Protein AF-T0YZM1-F1 (afdb_monomer_lite)

Sequence (250 aa):
RRDRQPRRRNPGNFTGSGYIGSGVEVQSVTRAYSAQLTQQVRTSQSSYSSYNTLATQAQQIDNMLSDSTTGLSASLQNFVNALQSVSTSPTSTSARQALISQGQSLAQQLNSYDTQIGQYGSQLESQITSDVSQINTLATNIANLNQQIAAASANGQTPNQLLDQRGTLIDQLSQYISVQTVPQANGSTDVYIGSGQALVSGGVAQQLTTIPGSYNPTQLDVGIKSANGVTNLTGEMSGGELGGLLSARS

pLDDT: mean 87.11, std 14.47, range [42.09, 98.56]

Secondary structure (DSSP, 8-state):
--------PPPPP--SS----SHHHHHHHHHHHHHHHHHHHHHHHHHHHHHHHHHHHHHHHHHHH--TTTSHHHHHHHHHHHHHHHHH-TT-HHHHHHHHHHHHHHHHHHHHHHHHHHHHHHHHHHHHHHHHHHHHHHHHHHHHHHHHHHHHHHTT---HHHHHHHHHHHHHHHHHS-EEEEE-TTS-EEEEETTTEEEEETTEEPPEEEEE-SS-TTSEEEEEEETTEEEE-GGG--SHHHHHHHHHT-

Radius of gyration: 29.6 Å; chains: 1; bounding box: 87×47×86 Å

Structure (mmCIF, N/CA/C/O backbone):
data_AF-T0YZM1-F1
#
_entry.id   AF-T0YZM1-F1
#
loop_
_atom_site.group_PDB
_atom_site.id
_atom_site.type_symbol
_atom_site.label_atom_id
_atom_site.label_alt_id
_atom_site.label_comp_id
_atom_site.label_asym_id
_atom_site.label_entity_id
_atom_site.label_seq_id
_atom_site.pdbx_PDB_ins_code
_atom_site.Cartn_x
_atom_site.Cartn_y
_atom_site.Cartn_z
_atom_site.occupancy
_atom_site.B_iso_or_equiv
_atom_site.auth_seq_id
_atom_site.auth_comp_id
_atom_site.auth_asym_id
_atom_site.auth_atom_id
_atom_site.pdbx_PDB_model_num
ATOM 1 N N . ARG A 1 1 ? -54.166 13.634 -4.588 1.00 45.69 1 ARG A N 1
ATOM 2 C CA . ARG A 1 1 ? -53.149 12.753 -3.960 1.00 45.69 1 ARG A CA 1
ATOM 3 C C . ARG A 1 1 ? -51.946 13.589 -3.518 1.00 45.69 1 ARG A C 1
ATOM 5 O O . ARG A 1 1 ? -50.997 13.734 -4.275 1.00 45.69 1 ARG A O 1
ATOM 12 N N . ARG A 1 2 ? -52.029 14.199 -2.331 1.00 48.97 2 ARG A N 1
ATOM 13 C CA . ARG A 1 2 ? -50.932 14.852 -1.593 1.00 48.97 2 ARG A CA 1
ATOM 14 C C . ARG A 1 2 ? -51.343 14.854 -0.117 1.00 48.97 2 ARG A C 1
ATOM 16 O O . ARG A 1 2 ? -51.816 15.870 0.372 1.00 48.97 2 ARG A O 1
ATOM 23 N N . ASP A 1 3 ? -51.194 13.720 0.560 1.00 44.62 3 ASP A N 1
ATOM 24 C CA . ASP A 1 3 ? -51.401 13.658 2.010 1.00 44.62 3 ASP A CA 1
ATOM 25 C C . ASP A 1 3 ? -50.052 13.779 2.709 1.00 44.62 3 ASP A C 1
ATOM 27 O O . ASP A 1 3 ? -49.248 12.850 2.765 1.00 44.62 3 ASP A O 1
ATOM 31 N N . ARG A 1 4 ? -49.792 14.990 3.209 1.00 52.22 4 ARG A N 1
ATOM 32 C CA . ARG A 1 4 ? -48.754 15.250 4.203 1.00 52.22 4 ARG A CA 1
ATOM 33 C C . ARG A 1 4 ? -49.214 14.606 5.508 1.00 52.22 4 ARG A C 1
ATOM 35 O O . ARG A 1 4 ? -50.159 15.092 6.122 1.00 52.22 4 ARG A O 1
ATOM 42 N N . GLN A 1 5 ? -48.542 13.546 5.947 1.00 48.31 5 GLN A N 1
ATOM 43 C CA . GLN A 1 5 ? -48.718 13.073 7.316 1.00 48.31 5 GLN A CA 1
ATOM 44 C C . GLN A 1 5 ? -48.234 14.153 8.302 1.00 48.31 5 GLN A C 1
ATOM 46 O O . GLN A 1 5 ? -47.142 14.704 8.118 1.00 48.31 5 GLN A O 1
ATOM 51 N N . PRO A 1 6 ? -49.010 14.480 9.348 1.00 44.19 6 PRO A N 1
ATOM 52 C CA . PRO A 1 6 ? -48.575 15.417 10.369 1.00 44.19 6 PRO A CA 1
ATOM 53 C C . PRO A 1 6 ? -47.478 14.779 11.228 1.00 44.19 6 PRO A C 1
ATOM 55 O O . PRO A 1 6 ? -47.663 13.715 11.820 1.00 44.19 6 PRO A O 1
ATOM 58 N N . ARG A 1 7 ? -46.325 15.455 11.324 1.00 48.56 7 ARG A N 1
ATOM 59 C CA . ARG A 1 7 ? -45.283 15.134 12.308 1.00 48.56 7 ARG A CA 1
ATOM 60 C C . ARG A 1 7 ? -45.885 15.266 13.706 1.00 48.56 7 ARG A C 1
ATOM 62 O O . ARG A 1 7 ? -46.169 16.376 14.152 1.00 48.56 7 ARG A O 1
ATOM 69 N N . ARG A 1 8 ? -46.069 14.139 14.395 1.00 43.59 8 ARG A N 1
ATOM 70 C CA . ARG A 1 8 ? -46.411 14.118 15.819 1.00 43.59 8 ARG A CA 1
ATOM 71 C C . ARG A 1 8 ? -45.256 14.739 16.605 1.00 43.59 8 ARG A C 1
ATOM 73 O O . ARG A 1 8 ? -44.207 14.125 16.759 1.00 43.59 8 ARG A O 1
ATOM 80 N N . ARG A 1 9 ? -45.447 15.974 17.073 1.00 49.06 9 ARG A N 1
ATOM 81 C CA . ARG A 1 9 ? -44.643 16.553 18.150 1.00 49.06 9 ARG A CA 1
ATOM 82 C C . ARG A 1 9 ? -45.150 15.956 19.455 1.00 49.06 9 ARG A C 1
ATOM 84 O O . ARG A 1 9 ? -46.338 16.062 19.745 1.00 49.06 9 ARG A O 1
ATOM 91 N N . ASN A 1 10 ? -44.263 15.313 20.203 1.00 56.78 10 ASN A N 1
ATOM 92 C CA . ASN A 1 10 ? -44.555 14.888 21.563 1.00 56.78 10 ASN A CA 1
ATOM 93 C C . ASN A 1 10 ? -44.564 16.155 22.444 1.00 56.78 10 ASN A C 1
ATOM 95 O O . ASN A 1 10 ? -43.557 16.867 22.443 1.00 56.78 10 ASN A O 1
ATOM 99 N N . PRO A 1 11 ? -45.668 16.516 23.119 1.00 45.34 11 PRO A N 1
ATOM 100 C CA . PRO A 1 11 ? -45.669 17.682 23.988 1.00 45.34 11 PRO A CA 1
ATOM 101 C C . PRO A 1 11 ? -44.847 17.374 25.243 1.00 45.34 11 PRO A C 1
ATOM 103 O O . PRO A 1 11 ? -45.087 16.380 25.925 1.00 45.34 11 PRO A O 1
ATOM 106 N N . GLY A 1 12 ? -43.855 18.220 25.528 1.00 48.88 12 GLY A N 1
ATOM 107 C CA . GLY A 1 12 ? -43.139 18.189 26.799 1.00 48.88 12 GLY A CA 1
ATOM 108 C C . GLY A 1 12 ? -44.121 18.430 27.942 1.00 48.88 12 GLY A C 1
ATOM 109 O O . GLY A 1 12 ? -44.916 19.369 27.892 1.00 48.88 12 GLY A O 1
ATOM 110 N N . ASN A 1 13 ? -44.091 17.560 28.950 1.00 56.25 13 ASN A N 1
ATOM 111 C CA . ASN A 1 13 ? -44.936 17.703 30.127 1.00 56.25 13 ASN A CA 1
ATOM 112 C C . ASN A 1 13 ? -44.478 18.913 30.948 1.00 56.25 13 ASN A C 1
ATOM 114 O O . ASN A 1 13 ? -43.329 18.994 31.376 1.00 56.25 13 ASN A O 1
ATOM 118 N N . PHE A 1 14 ? -45.405 19.841 31.163 1.00 42.09 14 PHE A N 1
ATOM 119 C CA . PHE A 1 14 ? -45.210 21.040 31.962 1.00 42.09 14 PHE A CA 1
ATOM 120 C C . PHE A 1 14 ? -45.385 20.696 33.446 1.00 42.09 14 PHE A C 1
ATOM 122 O O . PHE A 1 14 ? -46.497 20.428 33.897 1.00 42.09 14 PHE A O 1
ATOM 129 N N . THR A 1 15 ? -44.299 20.709 34.216 1.00 50.56 15 THR A N 1
ATOM 130 C CA . THR A 1 15 ? -44.356 20.813 35.679 1.00 50.56 15 THR A CA 1
ATOM 131 C C . THR A 1 15 ? -43.851 22.200 36.065 1.00 50.56 15 THR A C 1
ATOM 133 O O . THR A 1 15 ? -42.953 22.746 35.428 1.00 50.56 15 THR A O 1
ATOM 136 N N . GLY A 1 16 ? -44.484 22.818 37.064 1.00 54.56 16 GLY A N 1
ATOM 137 C CA . GLY A 1 16 ? -44.336 24.234 37.433 1.00 54.56 16 GLY A CA 1
ATOM 138 C C . GLY A 1 16 ? -42.970 24.674 37.981 1.00 54.56 16 GLY A C 1
ATOM 139 O O . GLY A 1 16 ? -42.925 25.597 38.784 1.00 54.56 16 GLY A O 1
ATOM 140 N N . SER A 1 17 ? -41.868 24.043 37.574 1.00 52.62 17 SER A N 1
ATOM 141 C CA . SER A 1 17 ? -40.502 24.489 37.848 1.00 52.62 17 SER A CA 1
ATOM 142 C C . SER A 1 17 ? -39.552 24.025 36.730 1.00 52.62 17 SER A C 1
ATOM 144 O O . SER A 1 17 ? -38.749 23.116 36.905 1.00 52.62 17 SER A O 1
ATOM 146 N N . GLY A 1 18 ? -39.674 24.646 35.551 1.00 49.31 18 GLY A N 1
ATOM 147 C CA . GLY A 1 18 ? -38.657 24.609 34.491 1.00 49.31 18 GLY A CA 1
ATOM 148 C C . GLY A 1 18 ? -38.687 23.414 33.525 1.00 49.31 18 GLY A C 1
ATOM 149 O O . GLY A 1 18 ? -38.882 22.262 33.897 1.00 49.31 18 GLY A O 1
ATOM 150 N N . TYR A 1 19 ? -38.440 23.708 32.244 1.00 50.47 19 TYR A N 1
ATOM 151 C CA . TYR A 1 19 ? -38.183 22.715 31.198 1.00 50.47 19 TYR A CA 1
ATOM 152 C C . TYR A 1 19 ? -36.819 22.044 31.435 1.00 50.47 19 TYR A C 1
ATOM 154 O O . TYR A 1 19 ? -35.788 22.708 31.348 1.00 50.47 19 TYR A O 1
ATOM 162 N N . ILE A 1 20 ? -36.790 20.726 31.647 1.00 57.53 20 ILE A N 1
ATOM 163 C CA . ILE A 1 20 ? -35.572 19.913 31.513 1.00 57.53 20 ILE A CA 1
ATOM 164 C C . ILE A 1 20 ? -35.839 18.872 30.427 1.00 57.53 20 ILE A C 1
ATOM 166 O O . ILE A 1 20 ? -36.579 17.915 30.631 1.00 57.53 20 ILE A O 1
ATOM 170 N N . GLY A 1 21 ? -35.262 19.088 29.245 1.00 58.47 21 GLY A N 1
ATOM 171 C CA . GLY A 1 21 ? -35.469 18.217 28.088 1.00 58.47 21 GLY A CA 1
ATOM 172 C C . GLY A 1 21 ? -34.791 18.736 26.825 1.00 58.47 21 GLY A C 1
ATOM 173 O O . GLY A 1 21 ? -35.463 19.044 25.851 1.00 58.47 21 GLY A O 1
ATOM 174 N N . SER A 1 22 ? -33.465 18.876 26.865 1.00 57.72 22 SER A N 1
ATOM 175 C CA . SER A 1 22 ? -32.624 19.205 25.696 1.00 57.72 22 SER A CA 1
ATOM 176 C C . SER A 1 22 ? -31.190 18.657 25.798 1.00 57.72 22 SER A C 1
ATOM 178 O O . SER A 1 22 ? -30.520 18.509 24.783 1.00 57.72 22 SER A O 1
ATOM 180 N N . GLY A 1 23 ? -30.716 18.271 26.991 1.00 51.97 23 GLY A N 1
ATOM 181 C CA . GLY A 1 23 ? -29.339 17.789 27.186 1.00 51.97 23 GLY A CA 1
ATOM 182 C C . GLY A 1 23 ? -29.008 16.454 26.500 1.00 51.97 23 GLY A C 1
ATOM 183 O O . GLY A 1 23 ? -27.929 16.313 25.931 1.00 51.97 23 GLY A O 1
ATOM 184 N N . VAL A 1 24 ? -29.933 15.487 26.504 1.00 57.00 24 VAL A N 1
ATOM 185 C CA . VAL A 1 24 ? -29.709 14.149 25.911 1.00 57.00 24 VAL A CA 1
ATOM 186 C C . VAL A 1 24 ? -29.759 14.199 24.379 1.00 57.00 24 VAL A C 1
ATOM 188 O O . VAL A 1 24 ? -28.949 13.564 23.705 1.00 57.00 24 VAL A O 1
ATOM 191 N N . GLU A 1 25 ? -30.662 15.009 23.821 1.00 58.94 25 GLU A N 1
ATOM 192 C CA . GLU A 1 25 ? -30.784 15.208 22.374 1.00 58.94 25 GLU A CA 1
ATOM 193 C C . GLU A 1 25 ? -29.547 15.934 21.822 1.00 58.94 25 GLU A C 1
ATOM 195 O O . GLU A 1 25 ? -28.918 15.437 20.888 1.00 58.94 25 GLU A O 1
ATOM 200 N N . VAL A 1 26 ? -29.095 17.013 22.475 1.00 61.31 26 VAL A N 1
ATOM 201 C CA . VAL A 1 26 ? -27.871 17.737 22.088 1.00 61.31 26 VAL A CA 1
ATOM 202 C C . VAL A 1 26 ? -26.628 16.841 22.176 1.00 61.31 26 VAL A C 1
ATOM 204 O O . VAL A 1 26 ? -25.828 16.828 21.245 1.00 61.31 26 VAL A O 1
ATOM 207 N N . GLN A 1 27 ? -26.473 16.023 23.226 1.00 61.47 27 GLN A N 1
ATOM 208 C CA . GLN A 1 27 ? -25.323 15.115 23.347 1.00 61.47 27 GLN A CA 1
ATOM 209 C C . GLN A 1 27 ? -25.306 14.027 22.258 1.00 61.47 27 GLN A C 1
ATOM 211 O O . GLN A 1 27 ? -24.234 13.671 21.760 1.00 61.47 27 GLN A O 1
ATOM 216 N N . SER A 1 28 ? -26.476 13.509 21.867 1.00 61.78 28 SER A N 1
ATOM 217 C CA . SER A 1 28 ? -26.593 12.522 20.785 1.00 61.78 28 SER A CA 1
ATOM 218 C C . SER A 1 28 ? -26.242 13.110 19.413 1.00 61.78 28 SER A C 1
ATOM 220 O O . SER A 1 28 ? -25.499 12.486 18.654 1.00 61.78 28 SER A O 1
ATOM 222 N N . VAL A 1 29 ? -26.683 14.343 19.134 1.00 58.28 29 VAL A N 1
ATOM 223 C CA . VAL A 1 29 ? -26.394 15.062 17.885 1.00 58.28 29 VAL A CA 1
ATOM 224 C C . VAL A 1 29 ? -24.904 15.385 17.774 1.00 58.28 29 VAL A C 1
ATOM 226 O O . VAL A 1 29 ? -24.307 15.132 16.729 1.00 58.28 29 VAL A O 1
ATOM 229 N N . THR A 1 30 ? -24.272 15.858 18.853 1.00 63.78 30 THR A N 1
ATOM 230 C CA . THR A 1 30 ? -22.829 16.150 18.859 1.00 63.78 30 THR A CA 1
ATOM 231 C C . THR A 1 30 ? -21.992 14.890 18.634 1.00 63.78 30 THR A C 1
ATOM 233 O O . THR A 1 30 ? -21.051 14.920 17.850 1.00 63.78 30 THR A O 1
ATOM 236 N N . ARG A 1 31 ? -22.343 13.755 19.262 1.00 65.62 31 ARG A N 1
ATOM 237 C CA . ARG A 1 31 ? -21.627 12.480 19.060 1.00 65.62 31 ARG A CA 1
ATOM 238 C C . ARG A 1 31 ? -21.783 11.928 17.650 1.00 65.62 31 ARG A C 1
ATOM 240 O O . ARG A 1 31 ? -20.803 11.435 17.099 1.00 65.62 31 ARG A O 1
ATOM 247 N N . ALA A 1 32 ? -22.989 12.005 17.084 1.00 65.81 32 ALA A N 1
ATOM 248 C CA . ALA A 1 32 ? -23.211 11.629 15.696 1.00 65.81 32 ALA A CA 1
ATOM 249 C C . ALA A 1 32 ? -22.292 12.464 14.796 1.00 65.81 32 ALA A C 1
ATOM 251 O O . ALA A 1 32 ? -21.442 11.888 14.121 1.00 65.81 32 ALA A O 1
ATOM 252 N N . TYR A 1 33 ? -22.376 13.795 14.897 1.00 67.44 33 TYR A N 1
ATOM 253 C CA . TYR A 1 33 ? -21.585 14.731 14.097 1.00 67.44 33 TYR A CA 1
ATOM 254 C C . TYR A 1 33 ? -20.075 14.464 14.184 1.00 67.44 33 TYR A C 1
ATOM 256 O O . TYR A 1 33 ? -19.398 14.387 13.158 1.00 67.44 33 TYR A O 1
ATOM 264 N N . SER A 1 34 ? -19.552 14.232 15.393 1.00 79.94 34 SER A N 1
ATOM 265 C CA . SER A 1 34 ? -18.148 13.860 15.590 1.00 79.94 34 SER A CA 1
ATOM 266 C C . SER A 1 34 ? -17.777 12.556 14.880 1.00 79.94 34 SER A C 1
ATOM 268 O O . SER A 1 34 ? -16.724 12.490 14.255 1.00 79.94 34 SER A O 1
ATOM 270 N N . ALA A 1 35 ? -18.636 11.533 14.914 1.00 82.00 35 ALA A N 1
ATOM 271 C CA . ALA A 1 35 ? -18.379 10.273 14.219 1.00 82.00 35 ALA A CA 1
ATOM 272 C C . ALA A 1 35 ? -18.355 10.445 12.691 1.00 82.00 35 ALA A C 1
ATOM 274 O O . ALA A 1 35 ? -17.522 9.834 12.020 1.00 82.00 35 ALA A O 1
ATOM 275 N N . GLN A 1 36 ? -19.216 11.306 12.133 1.00 86.12 36 GLN A N 1
ATOM 276 C CA . GLN A 1 36 ? -19.163 11.626 10.703 1.00 86.12 36 GLN A CA 1
ATOM 277 C C . GLN A 1 36 ? -17.888 12.385 10.327 1.00 86.12 36 GLN A C 1
ATOM 279 O O . GLN A 1 36 ? -17.271 12.050 9.319 1.00 86.12 36 GLN A O 1
ATOM 284 N N . LEU A 1 37 ? -17.455 13.351 11.140 1.00 90.94 37 LEU A N 1
ATOM 285 C CA . LEU A 1 37 ? -16.178 14.049 10.948 1.00 90.94 37 LEU A CA 1
ATOM 286 C C . LEU A 1 37 ? -14.992 13.082 10.978 1.00 90.94 37 LEU A C 1
ATOM 288 O O . LEU A 1 37 ? -14.155 13.113 10.080 1.00 90.94 37 LEU A O 1
ATOM 292 N N . THR A 1 38 ? -14.935 12.179 11.959 1.00 91.44 38 THR A N 1
ATOM 293 C CA . THR A 1 38 ? -13.884 11.154 12.028 1.00 91.44 38 THR A CA 1
ATOM 294 C C . THR A 1 38 ? -13.894 10.257 10.788 1.00 91.44 38 THR A C 1
ATOM 296 O 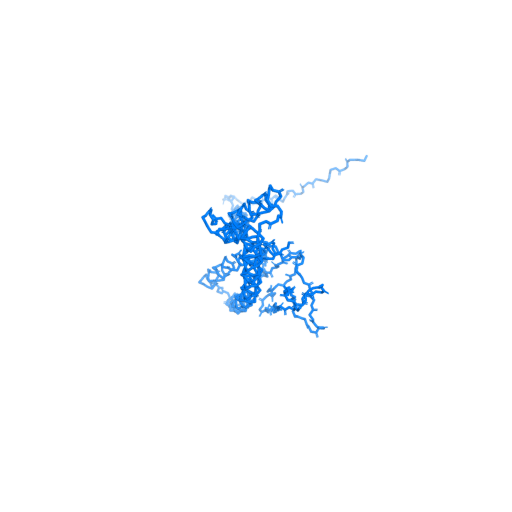O . THR A 1 38 ? -12.841 9.986 10.214 1.00 91.44 38 THR A O 1
ATOM 299 N N . GLN A 1 39 ? -15.072 9.833 10.321 1.00 93.12 39 GLN A N 1
ATOM 300 C CA . GLN A 1 39 ? -15.185 9.037 9.098 1.00 93.12 39 GLN A CA 1
ATOM 301 C C . GLN A 1 39 ? -14.735 9.819 7.851 1.00 93.12 39 GLN A C 1
ATOM 303 O O . GLN A 1 39 ? -14.078 9.252 6.976 1.00 93.12 39 GLN A O 1
ATOM 308 N N . GLN A 1 40 ? -15.035 11.118 7.767 1.00 93.19 40 GLN A N 1
ATOM 309 C CA . GLN A 1 40 ? -14.546 11.984 6.689 1.00 93.19 40 GLN A CA 1
ATOM 310 C C . GLN A 1 40 ? -13.021 12.106 6.715 1.00 93.19 40 GLN A C 1
ATOM 312 O O . GLN A 1 40 ? -12.391 11.970 5.669 1.00 93.19 40 GLN A O 1
ATOM 317 N N . VAL A 1 41 ? -12.418 12.289 7.894 1.00 95.12 41 VAL A N 1
ATOM 318 C CA . VAL A 1 41 ? -10.955 12.332 8.048 1.00 95.12 41 VAL A CA 1
ATOM 319 C C . VAL A 1 41 ? -10.320 11.032 7.560 1.00 95.12 41 VAL A C 1
ATOM 321 O O . VAL A 1 41 ? -9.402 11.084 6.750 1.00 95.12 41 VAL A O 1
ATOM 324 N N . ARG A 1 42 ? -10.847 9.871 7.965 1.00 95.00 42 ARG A N 1
ATOM 325 C CA . ARG A 1 42 ? -10.355 8.556 7.511 1.00 95.00 42 ARG A CA 1
ATOM 326 C C . ARG A 1 42 ? -10.478 8.366 6.005 1.00 95.00 42 ARG A C 1
ATOM 328 O O . ARG A 1 42 ? -9.560 7.866 5.370 1.00 95.00 42 ARG A O 1
ATOM 335 N N . THR A 1 43 ? -11.594 8.799 5.423 1.00 94.69 43 THR A N 1
ATOM 336 C CA . THR A 1 43 ? -11.820 8.709 3.972 1.00 94.69 43 THR A CA 1
ATOM 337 C C . THR A 1 43 ? -10.821 9.582 3.205 1.00 94.69 43 THR A C 1
ATOM 339 O O . THR A 1 43 ? -10.220 9.134 2.226 1.00 94.69 43 THR A O 1
ATOM 342 N N . SER A 1 44 ? -10.593 10.811 3.677 1.00 95.75 44 SER A N 1
ATOM 343 C CA . SER A 1 44 ? -9.603 11.729 3.104 1.00 95.75 44 SER A CA 1
ATOM 344 C C . SER A 1 44 ? -8.177 11.212 3.276 1.00 95.75 44 SER A C 1
ATOM 346 O O . SER A 1 44 ? -7.401 11.266 2.327 1.00 95.75 44 SER A O 1
ATOM 348 N N . GLN A 1 45 ? -7.843 10.664 4.447 1.00 95.81 45 GLN A N 1
ATOM 349 C CA . GLN A 1 45 ? -6.541 10.055 4.720 1.00 95.81 45 GLN A CA 1
ATOM 350 C C . GLN A 1 45 ? -6.284 8.868 3.793 1.00 95.81 45 GLN A C 1
ATOM 352 O O . GLN A 1 45 ? -5.224 8.784 3.185 1.00 95.81 45 GLN A O 1
ATOM 357 N N . SER A 1 46 ? -7.270 7.986 3.640 1.00 96.38 46 SER A N 1
ATOM 358 C CA . SER A 1 46 ? -7.189 6.846 2.734 1.00 96.38 46 SER A CA 1
ATOM 359 C C . SER A 1 46 ? -6.989 7.290 1.283 1.00 96.38 46 SER A C 1
ATOM 361 O O . SER A 1 46 ? -6.107 6.787 0.589 1.00 96.38 46 SER A O 1
ATOM 363 N N . SER A 1 47 ? -7.744 8.293 0.830 1.00 96.19 47 SER A N 1
ATOM 364 C CA . SER A 1 47 ? -7.589 8.852 -0.520 1.00 96.19 47 SER A CA 1
ATOM 365 C C . SER A 1 47 ? -6.201 9.468 -0.721 1.00 96.19 47 SER A C 1
ATOM 367 O O . SER A 1 47 ? -5.546 9.198 -1.723 1.00 96.19 47 SER A O 1
ATOM 369 N N . TYR A 1 48 ? -5.730 10.254 0.251 1.00 97.12 48 TYR A N 1
ATOM 370 C CA . TYR A 1 48 ? -4.393 10.843 0.233 1.00 97.12 48 TYR A CA 1
ATOM 371 C C . TYR A 1 48 ? -3.308 9.769 0.149 1.00 97.12 48 TYR A C 1
ATOM 373 O O . TYR A 1 48 ? -2.453 9.856 -0.726 1.00 97.12 48 TYR A O 1
ATOM 381 N N . SER A 1 49 ? -3.363 8.747 1.008 1.00 97.44 49 SER A N 1
ATOM 382 C CA . SER A 1 49 ? -2.401 7.644 1.001 1.00 97.44 49 SER A CA 1
ATOM 383 C C . SER A 1 49 ? -2.362 6.956 -0.365 1.00 97.44 49 SER A C 1
ATOM 385 O O . SER A 1 49 ? -1.282 6.758 -0.906 1.00 97.44 49 SER A O 1
ATOM 387 N N . SER A 1 50 ? -3.520 6.695 -0.978 1.00 96.38 50 SER A N 1
ATOM 388 C CA . SER A 1 50 ? -3.591 6.087 -2.312 1.00 96.38 50 SER A CA 1
ATOM 389 C C . SER A 1 50 ? -2.927 6.939 -3.396 1.00 96.38 50 SER A C 1
ATOM 391 O O . SER A 1 50 ? -2.066 6.442 -4.124 1.00 96.38 50 SER A O 1
ATOM 393 N N . TYR A 1 51 ? -3.261 8.232 -3.477 1.00 96.62 51 TYR A N 1
ATOM 394 C CA . TYR A 1 51 ? -2.660 9.131 -4.468 1.00 96.62 51 TYR A CA 1
ATOM 395 C C . TYR A 1 51 ? -1.174 9.369 -4.221 1.00 96.62 51 TYR A C 1
ATOM 397 O O . TYR A 1 51 ? -0.401 9.443 -5.173 1.00 96.62 51 TYR A O 1
ATOM 405 N N . ASN A 1 52 ? -0.765 9.474 -2.959 1.00 97.38 52 ASN A N 1
ATOM 406 C CA . ASN A 1 52 ? 0.634 9.634 -2.597 1.00 97.38 52 ASN A CA 1
ATOM 407 C C . ASN A 1 52 ? 1.449 8.395 -2.985 1.00 97.38 52 ASN A C 1
ATOM 409 O O . ASN A 1 52 ? 2.535 8.528 -3.548 1.00 97.38 52 ASN A O 1
ATOM 413 N N . THR A 1 53 ? 0.916 7.196 -2.744 1.00 96.62 53 THR A N 1
ATOM 414 C CA . THR A 1 53 ? 1.540 5.946 -3.185 1.00 96.62 53 THR A CA 1
ATOM 415 C C . THR A 1 53 ? 1.645 5.900 -4.703 1.00 96.62 53 THR A C 1
ATOM 417 O O . THR A 1 53 ? 2.735 5.658 -5.213 1.00 96.62 53 THR A O 1
ATOM 420 N N . LEU A 1 54 ? 0.573 6.217 -5.436 1.00 94.12 54 LEU A N 1
ATOM 421 C CA . LEU A 1 54 ? 0.599 6.259 -6.901 1.00 94.12 54 LEU A CA 1
ATOM 422 C C . LEU A 1 54 ? 1.643 7.254 -7.432 1.00 94.12 54 LEU A C 1
ATOM 424 O O . LEU A 1 54 ? 2.427 6.908 -8.311 1.00 94.12 54 LEU A O 1
ATOM 428 N N . ALA A 1 55 ? 1.689 8.467 -6.877 1.00 95.75 55 ALA A N 1
ATOM 429 C CA . ALA A 1 55 ? 2.672 9.482 -7.248 1.00 95.75 55 ALA A CA 1
ATOM 430 C C . ALA A 1 55 ? 4.108 9.021 -6.955 1.00 95.75 55 ALA A C 1
ATOM 432 O O . ALA A 1 55 ? 4.991 9.191 -7.793 1.00 95.75 55 ALA A O 1
ATOM 433 N N . THR A 1 56 ? 4.329 8.384 -5.801 1.00 95.25 56 THR A N 1
ATOM 434 C CA . THR A 1 56 ? 5.628 7.809 -5.428 1.00 95.25 56 THR A CA 1
ATOM 435 C C . THR A 1 56 ? 6.056 6.738 -6.426 1.00 95.25 56 THR A C 1
ATOM 437 O O . THR A 1 56 ? 7.193 6.762 -6.890 1.00 95.25 56 THR A O 1
ATOM 440 N N . GLN A 1 57 ? 5.149 5.830 -6.802 1.00 93.50 57 GLN A N 1
ATOM 441 C CA . GLN A 1 57 ? 5.464 4.778 -7.766 1.00 93.50 57 GLN A CA 1
ATOM 442 C C . GLN A 1 57 ? 5.726 5.344 -9.172 1.00 93.50 57 GLN A C 1
ATOM 444 O O . GLN A 1 57 ? 6.704 4.979 -9.822 1.00 93.50 57 GLN A O 1
ATOM 449 N N . ALA A 1 58 ? 4.923 6.314 -9.618 1.00 91.69 58 ALA A N 1
ATOM 450 C CA . ALA A 1 58 ? 5.149 7.007 -10.886 1.00 91.69 58 ALA A CA 1
ATOM 451 C C . ALA A 1 58 ? 6.511 7.721 -10.917 1.00 91.69 58 ALA A C 1
ATOM 453 O O . ALA A 1 58 ? 7.212 7.664 -11.924 1.00 91.69 58 ALA A O 1
ATOM 454 N N . GLN A 1 59 ? 6.921 8.337 -9.805 1.00 92.19 59 GLN A N 1
ATOM 455 C CA . GLN A 1 59 ? 8.224 8.987 -9.690 1.00 92.19 59 GLN A CA 1
ATOM 456 C C . GLN A 1 59 ? 9.389 7.987 -9.750 1.00 92.19 59 GLN A C 1
ATOM 458 O O . GLN A 1 59 ? 10.433 8.309 -10.312 1.00 92.19 59 GLN A O 1
ATOM 463 N N . GLN A 1 60 ? 9.240 6.774 -9.207 1.00 89.12 60 GLN A N 1
ATOM 464 C CA . GLN A 1 60 ? 10.264 5.728 -9.342 1.00 89.12 60 GLN A CA 1
ATOM 465 C C . GLN A 1 60 ? 10.463 5.327 -10.808 1.00 89.12 60 GLN A C 1
ATOM 467 O O . GLN A 1 60 ? 11.600 5.239 -11.274 1.00 89.12 60 GLN A O 1
ATOM 472 N N . ILE A 1 61 ? 9.365 5.155 -11.549 1.00 86.88 61 ILE A N 1
ATOM 473 C CA . ILE A 1 61 ? 9.415 4.866 -12.987 1.00 86.88 61 ILE A CA 1
ATOM 474 C C . ILE A 1 61 ? 10.036 6.041 -13.752 1.00 86.88 61 ILE A C 1
ATOM 476 O O . ILE A 1 61 ? 10.911 5.828 -14.589 1.00 86.88 61 ILE A O 1
ATOM 480 N N . ASP A 1 62 ? 9.634 7.275 -13.449 1.00 86.19 62 ASP A N 1
ATOM 481 C CA . ASP A 1 62 ? 10.186 8.469 -14.092 1.00 86.19 62 ASP A CA 1
ATOM 482 C C . ASP A 1 62 ? 11.698 8.593 -13.862 1.00 86.19 62 ASP A C 1
ATOM 484 O O . ASP A 1 62 ? 12.456 8.751 -14.814 1.00 86.19 62 ASP A O 1
ATOM 488 N N . ASN A 1 63 ? 12.166 8.413 -12.624 1.00 86.50 63 ASN A N 1
ATOM 489 C CA . ASN A 1 63 ? 13.592 8.444 -12.293 1.00 86.50 63 ASN A CA 1
ATOM 490 C C . ASN A 1 63 ? 14.390 7.362 -13.033 1.00 86.50 63 ASN A C 1
ATOM 492 O O .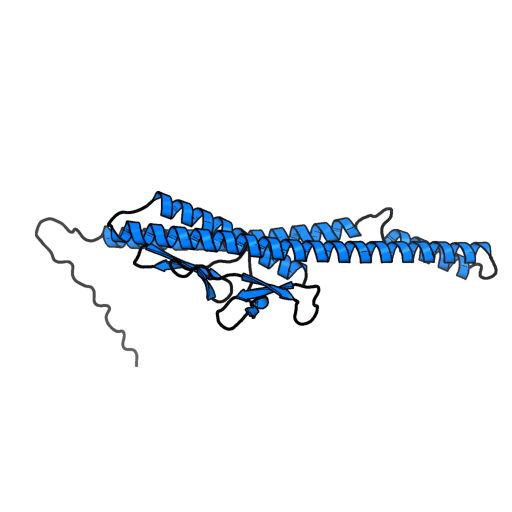 ASN A 1 63 ? 15.517 7.613 -13.457 1.00 86.50 63 ASN A O 1
ATOM 496 N N . MET A 1 64 ? 13.814 6.169 -13.202 1.00 82.50 64 MET A N 1
ATOM 497 C CA . MET A 1 64 ? 14.435 5.085 -13.963 1.00 82.50 64 MET A CA 1
ATOM 498 C C . MET A 1 64 ? 14.581 5.451 -15.449 1.00 82.50 64 MET A C 1
ATOM 500 O O . MET A 1 64 ? 15.585 5.114 -16.073 1.00 82.50 64 MET A O 1
ATOM 504 N N . LEU A 1 65 ? 13.608 6.164 -16.023 1.00 78.50 65 LEU A N 1
ATOM 505 C CA . LEU A 1 65 ? 13.584 6.515 -17.447 1.00 78.50 65 LEU A CA 1
ATOM 506 C C . LEU A 1 65 ? 14.280 7.847 -17.780 1.00 78.50 65 LEU A C 1
ATOM 508 O O . LEU A 1 65 ? 14.686 8.046 -18.926 1.00 78.50 65 LEU A O 1
ATOM 512 N N . SER A 1 66 ? 14.446 8.740 -16.805 1.00 77.62 66 SER A N 1
ATOM 513 C CA . SER A 1 66 ? 14.880 10.131 -17.002 1.00 77.62 66 SER A CA 1
ATOM 514 C C . SER A 1 66 ? 16.400 10.361 -17.074 1.00 77.62 66 SER A C 1
ATOM 516 O O . SER A 1 66 ? 16.839 11.515 -17.102 1.00 77.62 66 SER A O 1
ATOM 518 N N . ASP A 1 67 ? 17.242 9.321 -17.158 1.00 72.06 67 ASP A N 1
ATOM 519 C CA . ASP A 1 67 ? 18.682 9.534 -17.389 1.00 72.06 67 ASP A CA 1
ATOM 520 C C . ASP A 1 67 ? 18.922 10.100 -18.801 1.00 72.06 67 ASP A C 1
ATOM 522 O O . ASP A 1 67 ? 18.898 9.401 -19.810 1.00 72.06 67 ASP A O 1
ATOM 526 N N . SER A 1 68 ? 19.170 11.403 -18.885 1.00 59.91 68 SER A N 1
ATOM 527 C CA . SER A 1 68 ? 19.343 12.116 -20.156 1.00 59.91 68 SER A CA 1
ATOM 528 C C . SER A 1 68 ? 20.706 11.896 -20.821 1.00 59.91 68 SER A C 1
ATOM 530 O O . SER A 1 68 ? 20.868 12.215 -22.000 1.00 59.91 68 SER A O 1
ATOM 532 N N . THR A 1 69 ? 21.685 11.346 -20.098 1.00 58.41 69 THR A N 1
ATOM 533 C CA . THR A 1 69 ? 23.066 11.185 -20.581 1.00 58.41 69 THR A CA 1
ATOM 534 C C . THR A 1 69 ? 23.405 9.753 -20.972 1.00 58.41 69 THR A C 1
ATOM 536 O O . THR A 1 69 ? 24.170 9.551 -21.915 1.00 58.41 69 THR A O 1
ATOM 539 N N . THR A 1 70 ? 22.810 8.764 -20.303 1.00 63.88 70 THR A N 1
ATOM 540 C CA . THR A 1 70 ? 22.973 7.339 -20.636 1.00 63.88 70 THR A CA 1
ATOM 541 C C . THR A 1 70 ? 21.661 6.618 -20.936 1.00 63.88 70 THR A C 1
ATOM 543 O O . THR A 1 70 ? 21.673 5.434 -21.268 1.00 63.88 70 THR A O 1
ATOM 546 N N . GLY A 1 71 ? 20.526 7.316 -20.865 1.00 75.50 71 GLY A N 1
ATOM 547 C CA . GLY A 1 71 ? 19.226 6.696 -21.064 1.00 75.50 71 GLY A CA 1
ATOM 548 C C . GLY A 1 71 ? 18.872 6.413 -22.516 1.00 75.50 71 GLY A C 1
ATOM 549 O O . GLY A 1 71 ? 19.589 6.739 -23.470 1.00 75.50 71 GLY A O 1
ATOM 550 N N . LEU A 1 72 ? 17.707 5.786 -22.670 1.00 80.69 72 LEU A N 1
ATOM 551 C CA . LEU A 1 72 ? 17.244 5.187 -23.921 1.00 80.69 72 LEU A CA 1
ATOM 552 C C . LEU A 1 72 ? 17.303 6.145 -25.121 1.00 80.69 72 LEU A C 1
ATOM 554 O O . LEU A 1 72 ? 17.702 5.741 -26.214 1.00 80.69 72 LEU A O 1
ATOM 558 N N . SER A 1 73 ? 16.949 7.414 -24.916 1.00 84.12 73 SER A N 1
ATOM 559 C CA . SER A 1 73 ? 16.955 8.445 -25.960 1.00 84.12 73 SER A CA 1
ATOM 560 C C . SER A 1 73 ? 18.347 8.669 -26.555 1.00 84.12 73 SER A C 1
ATOM 562 O O . SER A 1 73 ? 18.488 8.752 -27.775 1.00 84.12 73 SER A O 1
ATOM 564 N N . ALA A 1 74 ? 19.391 8.707 -25.719 1.00 86.75 74 ALA A N 1
ATOM 565 C CA . ALA A 1 74 ? 20.769 8.864 -26.177 1.00 86.75 74 ALA A CA 1
ATOM 566 C C . ALA A 1 74 ? 21.251 7.609 -26.926 1.00 86.75 74 ALA A C 1
ATOM 568 O O . ALA A 1 74 ? 21.825 7.715 -28.014 1.00 86.75 74 ALA A O 1
ATOM 569 N N . SER A 1 75 ? 20.961 6.410 -26.402 1.00 88.06 75 SER A N 1
ATOM 570 C CA . SER A 1 75 ? 21.298 5.140 -27.065 1.00 88.06 75 SER A CA 1
ATOM 571 C C . SER A 1 75 ? 20.620 4.995 -28.431 1.00 88.06 75 SER A C 1
ATOM 573 O O . SER A 1 75 ? 21.252 4.528 -29.384 1.00 88.06 75 SER A O 1
ATOM 575 N N . LEU A 1 76 ? 19.359 5.424 -28.544 1.00 90.81 76 LEU A N 1
ATOM 576 C CA . LEU A 1 76 ? 18.601 5.425 -29.793 1.00 90.81 76 LEU A CA 1
ATOM 577 C C . LEU A 1 76 ? 19.167 6.441 -30.789 1.00 90.81 76 LEU A C 1
ATOM 579 O O . LEU A 1 76 ? 19.369 6.101 -31.954 1.00 90.81 76 LEU A O 1
ATOM 583 N N . GLN A 1 77 ? 19.481 7.658 -30.338 1.00 92.25 77 GLN A N 1
ATOM 584 C CA . GLN A 1 77 ? 20.081 8.678 -31.196 1.00 92.25 77 GLN A CA 1
ATOM 585 C C . GLN A 1 77 ? 21.424 8.208 -31.762 1.00 92.25 77 GLN A C 1
ATOM 587 O O . GLN A 1 77 ? 21.676 8.345 -32.960 1.00 92.25 77 GLN A O 1
ATOM 592 N N . ASN A 1 78 ? 22.269 7.596 -30.930 1.00 92.44 78 ASN A N 1
ATOM 593 C CA . ASN A 1 78 ? 23.540 7.039 -31.378 1.00 92.44 78 ASN A CA 1
ATOM 594 C C . ASN A 1 78 ? 23.332 5.924 -32.413 1.00 92.44 78 ASN A C 1
ATOM 596 O O . ASN A 1 78 ? 24.047 5.879 -33.416 1.00 92.44 78 ASN A O 1
ATOM 600 N N . PHE A 1 79 ? 22.334 5.052 -32.221 1.00 95.44 79 PHE A N 1
ATOM 601 C CA . PHE A 1 79 ? 21.987 4.006 -33.190 1.00 95.44 79 PHE A CA 1
ATOM 602 C C . PHE A 1 79 ? 21.553 4.587 -34.537 1.00 95.44 79 PHE A C 1
ATOM 604 O O . PHE A 1 79 ? 22.069 4.176 -35.577 1.00 95.44 79 PHE A O 1
ATOM 611 N N . VAL A 1 80 ? 20.674 5.591 -34.525 1.00 96.06 80 VAL A N 1
ATOM 612 C CA . VAL A 1 80 ? 20.230 6.291 -35.739 1.00 96.06 80 VAL A CA 1
ATOM 613 C C . VAL A 1 80 ? 21.404 6.986 -36.437 1.00 96.06 80 VAL A C 1
ATOM 615 O O . VAL A 1 80 ? 21.530 6.889 -37.656 1.00 96.06 80 VAL A O 1
ATOM 618 N N . ASN A 1 81 ? 22.317 7.611 -35.690 1.00 95.31 81 ASN A N 1
ATOM 619 C CA . ASN A 1 81 ? 23.519 8.237 -36.252 1.00 95.31 81 ASN A CA 1
ATOM 620 C C . ASN A 1 81 ? 24.443 7.208 -36.932 1.00 95.31 81 ASN A C 1
ATOM 622 O O . ASN A 1 81 ? 24.972 7.454 -38.023 1.00 95.31 81 ASN A O 1
ATOM 626 N N . ALA A 1 82 ? 24.620 6.034 -36.319 1.00 95.81 82 ALA A N 1
ATOM 627 C CA . ALA A 1 82 ? 25.400 4.947 -36.904 1.00 95.81 82 ALA A CA 1
ATOM 628 C C . ALA A 1 82 ? 24.720 4.375 -38.161 1.00 95.81 82 ALA A C 1
ATOM 630 O O . ALA A 1 82 ? 25.388 4.100 -39.160 1.00 95.81 82 ALA A O 1
ATOM 631 N N . LEU A 1 83 ? 23.388 4.273 -38.154 1.00 96.38 83 LEU A N 1
ATOM 632 C CA . LEU A 1 83 ? 22.601 3.843 -39.309 1.00 96.38 83 LEU A CA 1
ATOM 633 C C . LEU A 1 83 ? 22.722 4.840 -40.471 1.00 96.38 83 LEU A C 1
ATOM 635 O O . LEU A 1 83 ? 22.970 4.435 -41.607 1.00 96.38 83 LEU A O 1
ATOM 639 N N . GLN A 1 84 ? 22.638 6.141 -40.181 1.00 96.31 84 GLN A N 1
ATOM 640 C CA . GLN A 1 84 ? 22.849 7.211 -41.157 1.00 96.31 84 GLN A CA 1
ATOM 641 C C . GLN A 1 84 ? 24.252 7.128 -41.777 1.00 96.31 84 GLN A C 1
ATOM 643 O O . GLN A 1 84 ? 24.397 7.263 -42.991 1.00 96.31 84 GLN A O 1
ATOM 648 N N . SER A 1 85 ? 25.275 6.843 -40.966 1.00 95.19 85 SER A N 1
ATOM 649 C CA . SER A 1 85 ? 26.664 6.690 -41.428 1.00 95.19 85 SER A CA 1
ATOM 650 C C . SER A 1 85 ? 26.840 5.503 -42.383 1.00 95.19 85 SER A C 1
ATOM 652 O O . SER A 1 85 ? 27.570 5.592 -43.369 1.00 95.19 85 SER A O 1
ATOM 654 N N . VAL A 1 86 ? 26.141 4.390 -42.138 1.00 96.06 86 VAL A N 1
ATOM 655 C CA . VAL A 1 86 ? 26.114 3.254 -43.074 1.00 96.06 86 VAL A CA 1
ATOM 656 C C . VAL A 1 86 ? 25.352 3.612 -44.350 1.00 96.06 86 VAL A C 1
ATOM 658 O O . VAL A 1 86 ? 25.788 3.241 -45.436 1.00 96.06 86 VAL A O 1
ATOM 661 N N . SER A 1 87 ? 24.253 4.364 -44.248 1.00 96.12 87 SER A N 1
ATOM 662 C CA . SER A 1 87 ? 23.478 4.794 -45.417 1.00 96.12 87 SER A CA 1
ATOM 663 C C . SER A 1 87 ? 24.269 5.716 -46.349 1.00 96.12 87 SER A C 1
ATOM 665 O O . SER A 1 87 ? 24.080 5.646 -47.561 1.00 96.12 87 SER A O 1
ATOM 667 N N . THR A 1 88 ? 25.134 6.583 -45.815 1.00 96.12 88 THR A N 1
ATOM 668 C CA . THR A 1 88 ? 25.972 7.485 -46.624 1.00 96.12 88 THR A CA 1
ATOM 669 C C . THR A 1 88 ? 27.240 6.810 -47.146 1.00 96.12 88 THR A C 1
ATOM 671 O O . THR A 1 88 ? 27.812 7.275 -48.128 1.00 96.12 88 THR A O 1
ATOM 674 N N . SER A 1 89 ? 27.701 5.724 -46.515 1.00 95.00 89 SER A N 1
ATOM 675 C CA . SER A 1 89 ? 28.921 4.993 -46.893 1.00 95.00 89 SER A CA 1
ATOM 676 C C . SER A 1 89 ? 28.755 3.468 -46.763 1.00 95.00 89 SER A C 1
ATOM 678 O O . SER A 1 89 ? 29.408 2.833 -45.928 1.00 95.00 89 SER A O 1
ATOM 680 N N . PRO A 1 90 ? 27.926 2.829 -47.609 1.00 91.06 90 PRO A N 1
ATOM 681 C CA . PRO A 1 90 ? 27.512 1.438 -47.416 1.00 91.06 90 PRO A CA 1
ATOM 682 C C . PRO A 1 90 ? 28.631 0.410 -47.611 1.00 91.06 90 PRO A C 1
ATOM 684 O O . PRO A 1 90 ? 28.507 -0.712 -47.125 1.00 91.06 90 PRO A O 1
ATOM 687 N N . THR A 1 91 ? 29.719 0.743 -48.306 1.00 95.75 91 THR A N 1
ATOM 688 C CA . THR A 1 91 ? 30.878 -0.149 -48.505 1.00 95.75 91 THR A CA 1
ATOM 689 C C . THR A 1 91 ? 31.922 -0.046 -47.389 1.00 95.75 91 THR A C 1
ATOM 691 O O . THR A 1 91 ? 32.840 -0.861 -47.345 1.00 95.75 91 THR A O 1
ATOM 694 N N . SER A 1 92 ? 31.781 0.913 -46.464 1.00 97.00 92 SER A N 1
ATOM 695 C CA . SER A 1 92 ? 32.703 1.091 -45.340 1.00 97.00 92 SER A CA 1
ATOM 696 C C . SER A 1 92 ? 32.500 0.002 -44.285 1.00 97.00 92 SER A C 1
ATOM 698 O O . SER A 1 92 ? 31.474 -0.049 -43.600 1.00 97.00 92 SER A O 1
ATOM 700 N N . THR A 1 93 ? 33.497 -0.868 -44.124 1.00 95.75 93 THR A N 1
ATOM 701 C CA . THR A 1 93 ? 33.519 -1.899 -43.075 1.00 95.75 93 THR A CA 1
ATOM 702 C C . THR A 1 93 ? 33.503 -1.284 -41.677 1.00 95.75 93 THR A C 1
ATOM 704 O O . THR A 1 93 ? 32.759 -1.757 -40.820 1.00 95.75 93 THR A O 1
ATOM 707 N N . SER A 1 94 ? 34.230 -0.183 -41.462 1.00 95.88 94 SER A N 1
ATOM 708 C CA . SER A 1 94 ? 34.240 0.544 -40.186 1.00 95.88 94 SER A CA 1
ATOM 709 C C . SER A 1 94 ? 32.860 1.099 -39.818 1.00 95.88 94 SER A C 1
ATOM 711 O O . SER A 1 94 ? 32.438 0.963 -38.672 1.00 95.88 94 SER A O 1
ATOM 713 N N . ALA A 1 95 ? 32.120 1.669 -40.780 1.00 94.50 95 ALA A N 1
ATOM 714 C CA . ALA A 1 95 ? 30.770 2.186 -40.531 1.00 94.50 95 ALA A CA 1
ATOM 715 C C . ALA A 1 95 ? 29.787 1.060 -40.166 1.00 94.50 95 ALA A C 1
ATOM 717 O O . ALA A 1 95 ? 29.005 1.193 -39.225 1.00 94.50 95 ALA A O 1
ATOM 718 N N . ARG A 1 96 ? 29.860 -0.083 -40.865 1.00 96.44 96 ARG A N 1
ATOM 719 C CA . ARG A 1 96 ? 29.044 -1.269 -40.551 1.00 96.44 96 ARG A CA 1
ATOM 720 C C . ARG A 1 96 ? 29.350 -1.823 -39.159 1.00 96.44 96 ARG A C 1
ATOM 722 O O . ARG A 1 96 ? 28.423 -2.154 -38.426 1.00 96.44 96 ARG A O 1
ATOM 729 N N . GLN A 1 97 ? 30.628 -1.890 -38.781 1.00 96.62 97 GLN A N 1
ATOM 730 C CA . GLN A 1 97 ? 31.031 -2.354 -37.453 1.00 96.62 97 GLN A CA 1
ATOM 731 C C . GLN A 1 97 ? 30.531 -1.416 -36.346 1.00 96.62 97 GLN A C 1
ATOM 733 O O . GLN A 1 97 ? 30.049 -1.890 -35.317 1.00 96.62 97 GLN A O 1
ATOM 738 N N . ALA A 1 98 ? 30.583 -0.099 -36.571 1.00 95.62 98 ALA A N 1
ATOM 739 C CA . ALA A 1 98 ? 30.036 0.889 -35.643 1.00 95.62 98 ALA A CA 1
ATOM 740 C C . ALA A 1 98 ? 28.516 0.727 -35.455 1.00 95.62 98 ALA A C 1
ATOM 742 O O . ALA A 1 98 ? 28.040 0.744 -34.321 1.00 95.62 98 ALA A O 1
ATOM 743 N N . LEU A 1 99 ? 27.759 0.491 -36.536 1.00 97.00 99 LEU A N 1
ATOM 744 C CA . LEU A 1 99 ? 26.320 0.213 -36.457 1.00 97.00 99 LEU A CA 1
ATOM 745 C C . LEU A 1 99 ? 26.012 -1.049 -35.642 1.00 97.00 99 LEU A C 1
ATOM 747 O O . LEU A 1 99 ? 25.127 -1.015 -34.791 1.00 97.00 99 LEU A O 1
ATOM 751 N N . ILE A 1 100 ? 26.746 -2.145 -35.863 1.00 97.38 100 ILE A N 1
ATOM 752 C CA . ILE A 1 100 ? 26.569 -3.385 -35.087 1.00 97.38 100 ILE A CA 1
ATOM 753 C C . ILE A 1 100 ? 26.833 -3.126 -33.602 1.00 97.38 100 ILE A C 1
ATOM 755 O O . ILE A 1 100 ? 26.009 -3.492 -32.767 1.00 97.38 100 ILE A O 1
ATOM 759 N N . SER A 1 101 ? 27.945 -2.458 -33.280 1.00 96.12 101 SER A N 1
ATOM 760 C CA . SER A 1 101 ? 28.311 -2.109 -31.902 1.00 96.12 101 SER A CA 1
ATOM 761 C C . SER A 1 101 ? 27.215 -1.283 -31.229 1.00 96.12 101 SER A C 1
ATOM 763 O O . SER A 1 101 ? 26.781 -1.596 -30.125 1.00 96.12 101 SER A O 1
ATOM 765 N N . GLN A 1 102 ? 26.710 -0.257 -31.914 1.00 95.44 102 GLN A N 1
ATOM 766 C CA . GLN A 1 102 ? 25.672 0.601 -31.362 1.00 95.44 102 GLN A CA 1
ATOM 767 C C . GLN A 1 102 ? 24.316 -0.110 -31.235 1.00 95.44 102 GLN A C 1
ATOM 769 O O . GLN A 1 102 ? 23.574 0.144 -30.286 1.00 95.44 102 GLN A O 1
ATOM 774 N N . GLY A 1 103 ? 24.001 -1.029 -32.152 1.00 95.75 103 GLY A N 1
ATOM 775 C CA . GLY A 1 103 ? 22.833 -1.903 -32.047 1.00 95.75 103 GLY A CA 1
ATOM 776 C C . GLY A 1 103 ? 22.918 -2.842 -30.842 1.00 95.75 103 GLY A C 1
ATOM 777 O O . GLY A 1 103 ? 21.937 -2.997 -30.118 1.00 95.75 103 GLY A O 1
ATOM 778 N N . GLN A 1 104 ? 24.098 -3.410 -30.574 1.00 95.69 104 GLN A N 1
ATOM 779 C CA . GLN A 1 104 ? 24.343 -4.224 -29.379 1.00 95.69 104 GLN A CA 1
ATOM 780 C C . GLN A 1 104 ? 24.175 -3.404 -28.096 1.00 95.69 104 GLN A C 1
ATOM 782 O O . GLN A 1 104 ? 23.497 -3.862 -27.179 1.00 95.69 104 GLN A O 1
ATOM 787 N N . SER A 1 105 ? 24.720 -2.185 -28.039 1.00 92.38 105 SER A N 1
ATOM 788 C CA . SER A 1 105 ? 24.547 -1.294 -26.884 1.00 92.38 105 SER A CA 1
ATOM 789 C C . SER A 1 105 ? 23.082 -0.916 -26.648 1.00 92.38 105 SER A C 1
ATOM 791 O O . SER A 1 105 ? 22.622 -0.960 -25.510 1.00 92.38 105 SER A O 1
ATOM 793 N N . LEU A 1 106 ? 22.321 -0.600 -27.704 1.00 92.94 106 LEU A N 1
ATOM 794 C CA . LEU A 1 106 ? 20.887 -0.314 -27.582 1.00 92.94 106 LEU A CA 1
ATOM 795 C C . LEU A 1 106 ? 20.110 -1.534 -27.065 1.00 92.94 106 LEU A C 1
ATOM 797 O O . LEU A 1 106 ? 19.291 -1.401 -26.159 1.00 92.94 106 LEU A O 1
ATOM 801 N N . ALA A 1 107 ? 20.388 -2.724 -27.603 1.00 94.62 107 ALA A N 1
ATOM 802 C CA . ALA A 1 107 ? 19.752 -3.956 -27.148 1.00 94.62 107 ALA A CA 1
ATOM 803 C C . ALA A 1 107 ? 20.078 -4.256 -25.676 1.00 94.62 107 ALA A C 1
ATOM 805 O O . ALA A 1 107 ? 19.187 -4.617 -24.912 1.00 94.62 107 ALA A O 1
ATOM 806 N N . GLN A 1 108 ? 21.332 -4.084 -25.251 1.00 91.88 108 GLN A N 1
ATOM 807 C CA . GLN A 1 108 ? 21.730 -4.253 -23.848 1.00 91.88 108 GLN A CA 1
ATOM 808 C C . GLN A 1 108 ? 20.989 -3.276 -22.930 1.00 91.88 108 GLN A C 1
ATOM 810 O O . GLN A 1 108 ? 20.480 -3.691 -21.890 1.00 91.88 108 GLN A O 1
ATOM 815 N N . GLN A 1 109 ? 20.861 -2.012 -23.340 1.00 88.56 109 GLN A N 1
ATOM 816 C CA . GLN A 1 109 ? 20.134 -1.006 -22.570 1.00 88.56 109 GLN A CA 1
ATOM 817 C C . GLN A 1 109 ? 18.645 -1.356 -22.428 1.00 88.56 109 GLN A C 1
ATOM 819 O O . GLN A 1 109 ? 18.104 -1.290 -21.328 1.00 88.56 109 GLN A O 1
ATOM 824 N N . LEU A 1 110 ? 17.991 -1.786 -23.512 1.00 90.50 110 LEU A N 1
ATOM 825 C CA . LEU A 1 110 ? 16.590 -2.224 -23.482 1.00 90.50 110 LEU A CA 1
ATOM 826 C C . LEU A 1 110 ? 16.378 -3.425 -22.549 1.00 90.50 110 LEU A C 1
ATOM 828 O O . LEU A 1 110 ? 15.448 -3.412 -21.749 1.00 90.50 110 LEU A O 1
ATOM 832 N N . ASN A 1 111 ? 17.262 -4.427 -22.600 1.00 92.19 111 ASN A N 1
ATOM 833 C CA . ASN A 1 111 ? 17.195 -5.582 -21.696 1.00 92.19 111 ASN A CA 1
ATOM 834 C C . ASN A 1 111 ? 17.427 -5.190 -20.224 1.00 92.19 111 ASN A C 1
ATOM 836 O O . ASN A 1 111 ? 16.816 -5.766 -19.324 1.00 92.19 111 ASN A O 1
ATOM 840 N N . SER A 1 112 ? 18.298 -4.207 -19.968 1.00 89.38 112 SER A N 1
ATOM 841 C CA . SER A 1 112 ? 18.519 -3.667 -18.622 1.00 89.38 112 SER A CA 1
ATOM 842 C C . SER A 1 112 ? 17.251 -3.006 -18.077 1.00 89.38 112 SER A C 1
ATOM 844 O O . SER A 1 112 ? 16.844 -3.308 -16.956 1.00 89.38 112 SER A O 1
ATOM 846 N N . TYR A 1 113 ? 16.576 -2.179 -18.883 1.00 87.69 113 TYR A N 1
ATOM 847 C CA . TYR A 1 113 ? 15.300 -1.569 -18.497 1.00 87.69 113 TYR A CA 1
ATOM 848 C C . TYR A 1 113 ? 14.202 -2.600 -18.254 1.00 87.69 113 TYR A C 1
ATOM 850 O O . TYR A 1 113 ? 13.520 -2.514 -17.239 1.00 87.69 113 TYR A O 1
ATOM 858 N N . ASP A 1 114 ? 14.060 -3.590 -19.135 1.00 90.31 114 ASP A N 1
ATOM 859 C CA . ASP A 1 114 ? 13.098 -4.684 -18.957 1.00 90.31 114 ASP A CA 1
ATOM 860 C C . ASP A 1 114 ? 13.322 -5.417 -17.623 1.00 90.31 114 ASP A C 1
ATOM 862 O O . ASP A 1 114 ? 12.398 -5.590 -16.826 1.00 90.31 114 ASP A O 1
ATOM 866 N N . THR A 1 115 ? 14.584 -5.730 -17.310 1.00 91.56 115 THR A N 1
ATOM 867 C CA . THR A 1 115 ? 14.959 -6.363 -16.039 1.00 91.56 115 THR A CA 1
ATOM 868 C C . THR A 1 115 ? 14.620 -5.478 -14.836 1.00 91.56 115 THR A C 1
ATOM 870 O O . THR A 1 115 ? 14.079 -5.971 -13.847 1.00 91.56 115 THR A O 1
ATOM 873 N N . GLN A 1 116 ? 14.921 -4.178 -14.900 1.00 89.62 116 GLN A N 1
ATOM 874 C CA . GLN A 1 116 ? 14.633 -3.237 -13.813 1.00 89.62 116 GLN A CA 1
ATOM 875 C C . GLN A 1 116 ? 13.125 -3.061 -13.595 1.00 89.62 116 GLN A C 1
ATOM 877 O O . GLN A 1 116 ? 12.669 -3.117 -12.454 1.00 89.62 116 GLN A O 1
ATOM 882 N N . ILE A 1 117 ? 12.339 -2.942 -14.670 1.00 89.25 117 ILE A N 1
ATOM 883 C CA . ILE A 1 117 ? 10.871 -2.879 -14.614 1.00 89.25 117 ILE A CA 1
ATOM 884 C C . ILE A 1 117 ? 10.307 -4.160 -13.990 1.00 89.25 117 ILE A C 1
ATOM 886 O O . ILE A 1 117 ? 9.458 -4.089 -13.102 1.00 89.25 117 ILE A O 1
ATOM 890 N N . GLY A 1 118 ? 10.799 -5.334 -14.396 1.00 90.56 118 GLY A N 1
ATOM 891 C CA . GLY A 1 118 ? 10.362 -6.614 -13.832 1.00 90.56 118 GLY A CA 1
ATOM 892 C C . GLY A 1 118 ? 10.693 -6.765 -12.341 1.00 90.56 118 GLY A C 1
ATOM 893 O O . GLY A 1 118 ? 9.863 -7.232 -11.553 1.00 90.56 118 GLY A O 1
ATOM 894 N N . GLN A 1 119 ? 11.886 -6.329 -11.925 1.00 91.50 119 GLN A N 1
ATOM 895 C CA . GLN A 1 119 ? 12.278 -6.299 -10.511 1.00 91.50 119 GLN A CA 1
ATOM 896 C C . GLN A 1 119 ? 11.397 -5.346 -9.707 1.00 91.50 119 GLN A C 1
ATOM 898 O O . GLN A 1 119 ? 10.937 -5.704 -8.624 1.00 91.50 119 GLN A O 1
ATOM 903 N N . TYR A 1 120 ? 11.126 -4.162 -10.250 1.00 91.62 120 TYR A N 1
ATOM 904 C CA . TYR A 1 120 ? 10.261 -3.178 -9.620 1.00 91.62 120 TYR A CA 1
ATOM 905 C C . TYR A 1 120 ? 8.820 -3.689 -9.479 1.00 91.62 120 TYR A C 1
ATOM 907 O O . TYR A 1 120 ? 8.249 -3.618 -8.394 1.00 91.62 120 TYR A O 1
ATOM 915 N N . GLY A 1 121 ? 8.270 -4.334 -10.512 1.00 92.12 121 GLY A N 1
ATOM 916 C CA . GLY A 1 121 ? 6.983 -5.028 -10.417 1.00 92.12 121 GLY A CA 1
ATOM 917 C C . GLY A 1 121 ? 6.963 -6.058 -9.282 1.00 92.12 121 GLY A C 1
ATOM 918 O O . GLY A 1 121 ? 6.059 -6.053 -8.456 1.00 92.12 121 GLY A O 1
ATOM 919 N N . SER A 1 122 ? 8.013 -6.874 -9.154 1.00 93.06 122 SER A N 1
ATOM 920 C CA . SER A 1 122 ? 8.129 -7.861 -8.065 1.00 93.06 122 SER A CA 1
ATOM 921 C C . SER A 1 122 ? 8.201 -7.220 -6.667 1.00 93.06 122 SER A C 1
ATOM 923 O O . SER A 1 122 ? 7.717 -7.794 -5.685 1.00 93.06 122 SER A O 1
ATOM 925 N N . GLN A 1 123 ? 8.788 -6.024 -6.557 1.00 93.50 123 GLN A N 1
ATOM 926 C CA . GLN A 1 123 ? 8.806 -5.246 -5.314 1.00 93.50 123 GLN A CA 1
ATOM 927 C C . GLN A 1 123 ? 7.406 -4.743 -4.947 1.00 93.50 123 GLN A C 1
ATOM 929 O O . GLN A 1 123 ? 7.020 -4.861 -3.785 1.00 93.50 123 GLN A O 1
ATOM 934 N N . LEU A 1 124 ? 6.622 -4.261 -5.920 1.00 94.00 124 LEU A N 1
ATOM 935 C CA . LEU A 1 124 ? 5.231 -3.849 -5.689 1.00 94.00 124 LEU A CA 1
ATOM 936 C C . LEU A 1 124 ? 4.378 -5.014 -5.170 1.00 94.00 124 LEU A C 1
ATOM 938 O O . LEU A 1 124 ? 3.635 -4.853 -4.206 1.00 94.00 124 LEU A O 1
ATOM 942 N N . GLU A 1 125 ? 4.532 -6.208 -5.741 1.00 94.38 125 GLU A N 1
ATOM 943 C CA . GLU A 1 125 ? 3.807 -7.409 -5.296 1.00 94.38 125 GLU A CA 1
ATOM 944 C C . GLU A 1 125 ? 4.212 -7.852 -3.876 1.00 94.38 125 GLU A C 1
ATOM 946 O O . GLU A 1 125 ? 3.383 -8.301 -3.072 1.00 94.38 125 GLU A O 1
ATOM 951 N N . SER A 1 126 ? 5.485 -7.662 -3.520 1.00 95.88 126 SER A N 1
ATOM 952 C CA . SER A 1 126 ? 5.972 -7.881 -2.153 1.00 95.88 126 SER A CA 1
ATOM 953 C C . SER A 1 126 ? 5.372 -6.867 -1.174 1.00 95.88 126 SER A C 1
ATOM 955 O O . SER A 1 126 ? 4.952 -7.250 -0.079 1.00 95.88 126 SER A O 1
ATOM 957 N N . GLN A 1 127 ? 5.267 -5.597 -1.579 1.00 95.94 127 GLN A N 1
ATOM 958 C CA . GLN A 1 127 ? 4.632 -4.552 -0.777 1.00 95.94 127 GLN A CA 1
ATOM 959 C C . GLN A 1 127 ? 3.136 -4.833 -0.576 1.00 95.94 127 GLN A C 1
ATOM 961 O O . GLN A 1 127 ? 2.667 -4.791 0.555 1.00 95.94 127 GLN A O 1
ATOM 966 N N . ILE A 1 128 ? 2.410 -5.242 -1.623 1.00 95.94 128 ILE A N 1
ATOM 967 C CA . ILE A 1 128 ? 1.001 -5.665 -1.524 1.00 95.94 128 ILE A CA 1
ATOM 968 C C . ILE A 1 128 ? 0.837 -6.780 -0.480 1.00 95.94 128 ILE A C 1
ATOM 970 O O . ILE A 1 128 ? -0.067 -6.738 0.356 1.00 95.94 128 ILE A O 1
ATOM 974 N N . THR A 1 129 ? 1.728 -7.775 -0.488 1.00 96.88 129 THR A N 1
ATOM 975 C CA . THR A 1 129 ? 1.696 -8.868 0.497 1.00 96.88 129 THR A CA 1
ATOM 976 C C . THR A 1 129 ? 1.950 -8.364 1.923 1.00 96.88 129 THR A C 1
ATOM 978 O O . THR A 1 129 ? 1.278 -8.800 2.864 1.00 96.88 129 THR A O 1
ATOM 981 N N . SER A 1 130 ? 2.890 -7.430 2.091 1.00 97.69 130 SER A N 1
ATOM 982 C CA . SER A 1 130 ? 3.180 -6.783 3.375 1.00 97.69 130 SER A CA 1
ATOM 983 C C . SER A 1 130 ? 1.977 -5.988 3.894 1.00 97.69 130 SER A C 1
ATOM 985 O O . SER A 1 130 ? 1.567 -6.174 5.042 1.00 97.69 130 SER A O 1
ATOM 987 N N . ASP A 1 131 ? 1.348 -5.183 3.039 1.00 97.19 131 ASP A N 1
ATOM 988 C CA . ASP A 1 131 ? 0.168 -4.384 3.374 1.00 97.19 131 ASP A CA 1
ATOM 989 C C . ASP A 1 131 ? -1.005 -5.272 3.799 1.00 97.19 131 ASP A C 1
ATOM 991 O O . ASP A 1 131 ? -1.644 -5.018 4.819 1.00 97.19 131 ASP A O 1
ATOM 995 N N . VAL A 1 132 ? -1.251 -6.373 3.080 1.00 97.38 132 VAL A N 1
ATOM 996 C CA . VAL A 1 132 ? -2.270 -7.369 3.453 1.00 97.38 132 VAL A CA 1
ATOM 997 C C . VAL A 1 132 ? -1.988 -7.963 4.840 1.00 97.38 132 VAL A C 1
ATOM 999 O O . VAL A 1 132 ? -2.902 -8.096 5.659 1.00 97.38 132 VAL A O 1
ATOM 1002 N N . SER A 1 133 ? -0.729 -8.289 5.147 1.00 98.19 133 SER A N 1
ATOM 1003 C CA . SER A 1 133 ? -0.328 -8.778 6.473 1.00 98.19 133 SER A CA 1
ATOM 1004 C C . SER A 1 133 ? -0.547 -7.729 7.572 1.00 98.19 133 SER A C 1
ATOM 1006 O O . SER A 1 133 ? -1.053 -8.040 8.660 1.00 98.19 133 SER A O 1
ATOM 1008 N N . GLN A 1 134 ? -0.223 -6.469 7.287 1.00 98.31 134 GLN A N 1
ATOM 1009 C CA . GLN A 1 134 ? -0.408 -5.367 8.222 1.00 98.31 134 GLN A CA 1
ATOM 1010 C C . GLN A 1 134 ? -1.895 -5.086 8.480 1.00 98.31 134 GLN A C 1
ATOM 1012 O O . GLN A 1 134 ? -2.302 -4.940 9.636 1.00 98.31 134 GLN A O 1
ATOM 1017 N N . ILE A 1 135 ? -2.727 -5.108 7.436 1.00 97.94 135 ILE A N 1
ATOM 1018 C CA . ILE A 1 135 ? -4.188 -5.002 7.539 1.00 97.94 135 ILE A CA 1
ATOM 1019 C C . ILE A 1 135 ? -4.747 -6.110 8.438 1.00 97.94 135 ILE A C 1
ATOM 1021 O O . ILE A 1 135 ? -5.524 -5.825 9.350 1.00 97.94 135 ILE A O 1
ATOM 1025 N N . ASN A 1 136 ? -4.317 -7.360 8.244 1.00 98.19 136 ASN A N 1
ATOM 1026 C CA . ASN A 1 136 ? -4.748 -8.491 9.072 1.00 98.19 136 ASN A CA 1
ATOM 1027 C C . ASN A 1 136 ? -4.369 -8.318 10.550 1.00 98.19 136 ASN A C 1
ATOM 1029 O O . ASN A 1 136 ? -5.166 -8.622 11.445 1.00 98.19 136 ASN A O 1
ATOM 1033 N N . THR A 1 137 ? -3.166 -7.806 10.813 1.00 98.56 137 THR A N 1
ATOM 1034 C CA . THR A 1 137 ? -2.686 -7.525 12.172 1.00 98.56 137 THR A CA 1
ATOM 1035 C C . THR A 1 137 ? -3.538 -6.446 12.841 1.00 98.56 137 THR A C 1
ATOM 1037 O O . THR A 1 137 ? -4.021 -6.635 13.960 1.00 98.56 137 THR A O 1
ATOM 1040 N N . LEU A 1 138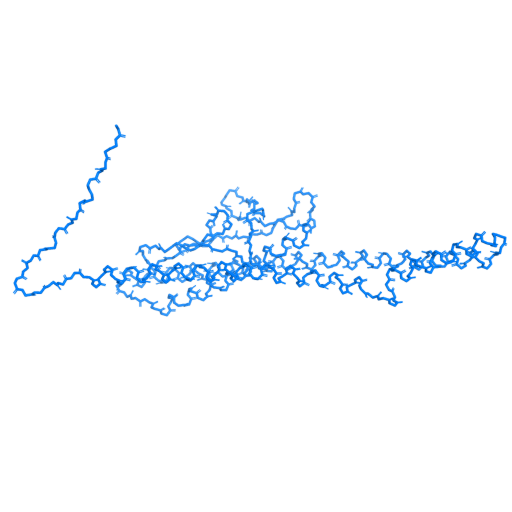 ? -3.793 -5.338 12.138 1.00 98.50 138 LEU A N 1
ATOM 1041 C CA . LEU A 1 138 ? -4.647 -4.252 12.622 1.00 98.50 138 LEU A CA 1
ATOM 1042 C C . LEU A 1 138 ? -6.081 -4.733 12.874 1.00 98.50 138 LEU A C 1
ATOM 1044 O O . LEU A 1 138 ? -6.623 -4.484 13.949 1.00 98.50 138 LEU A O 1
ATOM 1048 N N . ALA A 1 139 ? -6.671 -5.481 11.939 1.00 98.25 139 ALA A N 1
ATOM 1049 C CA . ALA A 1 139 ? -8.014 -6.042 12.075 1.00 98.25 139 ALA A CA 1
ATOM 1050 C C . ALA A 1 139 ? -8.136 -6.955 13.305 1.00 98.25 139 ALA A C 1
ATOM 1052 O O . ALA A 1 139 ? -9.079 -6.822 14.087 1.00 98.25 139 ALA A O 1
ATOM 1053 N N . THR A 1 140 ? -7.152 -7.831 13.523 1.00 98.56 140 THR A N 1
ATOM 1054 C CA . THR A 1 140 ? -7.106 -8.725 14.692 1.00 98.56 140 THR A CA 1
ATOM 1055 C C . THR A 1 140 ? -7.034 -7.934 15.998 1.00 98.56 140 THR A C 1
ATOM 1057 O O . THR A 1 140 ? -7.773 -8.212 16.943 1.00 98.56 140 THR A O 1
ATOM 1060 N N . ASN A 1 141 ? -6.196 -6.898 16.051 1.00 98.50 141 ASN A N 1
ATOM 1061 C CA . ASN A 1 141 ? -6.074 -6.051 17.235 1.00 98.50 141 ASN A CA 1
ATOM 1062 C C . ASN A 1 141 ? -7.356 -5.247 17.510 1.00 98.50 141 ASN A C 1
ATOM 1064 O O . ASN A 1 141 ? -7.776 -5.141 18.663 1.00 98.50 141 ASN A O 1
ATOM 1068 N N . ILE A 1 142 ? -8.025 -4.742 16.468 1.00 98.44 142 ILE A N 1
ATOM 1069 C CA . ILE A 1 142 ? -9.329 -4.071 16.586 1.00 98.44 142 ILE A CA 1
ATOM 1070 C C . ILE A 1 142 ? -10.387 -5.044 17.128 1.00 98.44 142 ILE A C 1
ATOM 1072 O O . ILE A 1 142 ? -11.138 -4.681 18.035 1.00 98.44 142 ILE A O 1
ATOM 1076 N N . ALA A 1 143 ? -10.430 -6.282 16.628 1.00 98.31 143 ALA A N 1
ATOM 1077 C CA . ALA A 1 143 ? -11.345 -7.314 17.112 1.00 98.31 143 ALA A CA 1
ATOM 1078 C C . ALA A 1 143 ? -11.106 -7.651 18.597 1.00 98.31 143 ALA A C 1
ATOM 1080 O O . ALA A 1 143 ? -12.057 -7.707 19.379 1.00 98.31 143 ALA A O 1
ATOM 1081 N N . ASN A 1 144 ? -9.844 -7.784 19.016 1.00 98.31 144 ASN A N 1
ATOM 1082 C CA . ASN A 1 144 ? -9.481 -8.004 20.420 1.00 98.31 144 ASN A CA 1
ATOM 1083 C C . ASN A 1 144 ? -9.919 -6.836 21.319 1.00 98.31 144 ASN A C 1
ATOM 1085 O O . ASN A 1 144 ? -10.495 -7.055 22.387 1.00 98.31 144 ASN A O 1
ATOM 1089 N N . LEU A 1 145 ? -9.708 -5.590 20.881 1.00 97.88 145 LEU A N 1
ATOM 1090 C CA . LEU A 1 145 ? -10.187 -4.410 21.607 1.00 97.88 145 LEU A CA 1
ATOM 1091 C C . LEU A 1 145 ? -11.715 -4.373 21.681 1.00 97.88 145 LEU A C 1
ATOM 1093 O O . LEU A 1 145 ? -12.264 -4.060 22.734 1.00 97.88 145 LEU A O 1
ATOM 1097 N N . ASN A 1 146 ? -12.417 -4.741 20.608 1.00 97.88 146 ASN A N 1
ATOM 1098 C CA . ASN A 1 146 ? -13.875 -4.835 20.616 1.00 97.88 146 ASN A CA 1
ATOM 1099 C C . ASN A 1 146 ? -14.386 -5.835 21.663 1.00 97.88 146 ASN A C 1
ATOM 1101 O O . ASN A 1 146 ? -15.370 -5.531 22.339 1.00 97.88 146 ASN A O 1
ATOM 1105 N N . GLN A 1 147 ? -13.724 -6.985 21.843 1.00 97.44 147 GLN A N 1
ATOM 1106 C CA . GLN A 1 147 ? -14.080 -7.944 22.897 1.00 97.44 147 GLN A CA 1
ATOM 1107 C C . GLN A 1 147 ? -13.903 -7.339 24.297 1.00 97.44 147 GLN A C 1
ATOM 1109 O O . GLN A 1 147 ? -14.808 -7.425 25.127 1.00 97.44 147 GLN A O 1
ATOM 1114 N N . GLN A 1 148 ? -12.770 -6.677 24.549 1.00 96.31 148 GLN A N 1
ATOM 1115 C CA . GLN A 1 148 ? -12.493 -6.037 25.840 1.00 96.31 148 GLN A CA 1
ATOM 1116 C C . GLN A 1 148 ? -13.470 -4.889 26.135 1.00 96.31 148 GLN A C 1
ATOM 1118 O O . GLN A 1 148 ? -13.977 -4.775 27.250 1.00 96.31 148 GLN A O 1
ATOM 1123 N N . ILE A 1 149 ? -13.788 -4.070 25.127 1.00 95.38 149 ILE A N 1
ATOM 1124 C CA . ILE A 1 149 ? -14.757 -2.975 25.241 1.00 95.38 149 ILE A CA 1
ATOM 1125 C C . ILE A 1 149 ? -16.153 -3.516 25.539 1.00 95.38 149 ILE A C 1
ATOM 1127 O O . ILE A 1 149 ? -16.828 -2.988 26.424 1.00 95.38 149 ILE A O 1
ATOM 1131 N N . ALA A 1 150 ? -16.584 -4.565 24.834 1.00 95.00 150 ALA A N 1
ATOM 1132 C CA . ALA A 1 150 ? -17.887 -5.177 25.060 1.00 95.00 150 ALA A CA 1
ATOM 1133 C C . ALA A 1 150 ? -17.995 -5.758 26.480 1.00 95.00 150 ALA A C 1
ATOM 1135 O O . ALA A 1 150 ? -19.005 -5.547 27.151 1.00 95.00 150 ALA A O 1
ATOM 1136 N N . ALA A 1 151 ? -16.939 -6.415 26.971 1.00 94.69 151 ALA A N 1
ATOM 1137 C CA . ALA A 1 151 ? -16.883 -6.942 28.333 1.00 94.69 151 ALA A CA 1
ATOM 1138 C C . ALA A 1 151 ? -16.922 -5.829 29.398 1.00 94.69 151 ALA A C 1
ATOM 1140 O O . ALA A 1 151 ? -17.688 -5.918 30.356 1.00 94.69 151 ALA A O 1
ATOM 1141 N N . ALA A 1 152 ? -16.146 -4.755 29.232 1.00 92.44 152 ALA A N 1
ATOM 1142 C CA . ALA A 1 152 ? -16.162 -3.615 30.153 1.00 92.44 152 ALA A CA 1
ATOM 1143 C C . ALA A 1 152 ? -17.522 -2.891 30.152 1.00 92.44 152 ALA A C 1
ATOM 1145 O O . ALA A 1 152 ? -18.060 -2.575 31.214 1.00 92.44 152 ALA A O 1
ATOM 1146 N N . SER A 1 153 ? -18.118 -2.707 28.970 1.00 90.44 153 SER A N 1
ATOM 1147 C CA . SER A 1 153 ? -19.433 -2.070 28.812 1.00 90.44 153 SER A CA 1
ATOM 1148 C C . SER A 1 153 ? -20.548 -2.901 29.449 1.00 90.44 153 SER A C 1
ATOM 1150 O O . SER A 1 153 ? -21.442 -2.344 30.083 1.00 90.44 153 SER A O 1
ATOM 1152 N N . ALA A 1 154 ? -20.475 -4.234 29.355 1.00 90.62 154 ALA A N 1
ATOM 1153 C CA . ALA A 1 154 ? -21.402 -5.137 30.038 1.00 90.62 154 ALA A CA 1
ATOM 1154 C C . ALA A 1 154 ? -21.318 -5.025 31.574 1.00 90.62 154 ALA A C 1
ATOM 1156 O O . ALA A 1 154 ? -22.323 -5.205 32.255 1.00 90.62 154 ALA A O 1
ATOM 1157 N N . ASN A 1 155 ? -20.150 -4.656 32.111 1.00 90.00 155 ASN A N 1
ATOM 1158 C CA . ASN A 1 155 ? -19.942 -4.368 33.534 1.00 90.00 155 ASN A CA 1
ATOM 1159 C C . ASN A 1 155 ? -20.295 -2.916 33.924 1.00 90.00 155 ASN A C 1
ATOM 1161 O O . ASN A 1 155 ? -19.976 -2.477 35.028 1.00 90.00 155 ASN A O 1
ATOM 1165 N N . GLY A 1 156 ? -20.925 -2.147 33.026 1.00 85.38 156 GLY A N 1
ATOM 1166 C CA . GLY A 1 156 ? -21.318 -0.754 33.263 1.00 85.38 156 GLY A CA 1
ATOM 1167 C C . GLY A 1 156 ? -20.155 0.244 33.266 1.00 85.38 156 GLY A C 1
ATOM 1168 O O . GLY A 1 156 ? -20.339 1.393 33.667 1.00 85.38 156 GLY A O 1
ATOM 1169 N N . GLN A 1 157 ? -18.961 -0.170 32.835 1.00 86.44 157 GLN A N 1
ATOM 1170 C CA . GLN A 1 157 ? -17.792 0.699 32.727 1.00 86.44 157 GLN A CA 1
ATOM 1171 C C . GLN A 1 157 ? -17.727 1.339 31.339 1.00 86.44 157 GLN A C 1
ATOM 1173 O O . GLN A 1 157 ? -18.043 0.702 30.337 1.00 86.44 157 GLN A O 1
ATOM 1178 N N . THR A 1 158 ? -17.239 2.577 31.265 1.00 86.69 158 THR A N 1
ATOM 1179 C CA . THR A 1 158 ? -16.909 3.231 29.990 1.00 86.69 158 THR A CA 1
ATOM 1180 C C . THR A 1 158 ? -15.393 3.175 29.788 1.00 86.69 158 THR A C 1
ATOM 1182 O O . THR A 1 158 ? -14.674 3.986 30.382 1.00 86.69 158 THR A O 1
ATOM 1185 N N . PRO A 1 159 ? -14.865 2.230 28.990 1.00 90.38 159 PRO A N 1
ATOM 1186 C CA . PRO A 1 159 ? -13.426 2.022 28.863 1.00 90.38 159 PRO A CA 1
ATOM 1187 C C . PRO A 1 159 ? -12.795 3.022 27.879 1.00 90.38 159 PRO A C 1
ATOM 1189 O O . PRO A 1 159 ? -12.374 2.645 26.787 1.00 90.38 159 PRO A O 1
ATOM 1192 N N . ASN A 1 160 ? -12.721 4.304 28.253 1.00 90.44 160 ASN A N 1
ATOM 1193 C CA . ASN A 1 160 ? -12.245 5.382 27.369 1.00 90.44 160 ASN A CA 1
ATOM 1194 C C . ASN A 1 160 ? -10.877 5.081 26.733 1.00 90.44 160 ASN A C 1
ATOM 1196 O O . ASN A 1 160 ? -10.723 5.229 25.529 1.00 90.44 160 ASN A O 1
ATOM 1200 N N . GLN A 1 161 ? -9.924 4.547 27.504 1.00 94.25 161 GLN A N 1
ATOM 1201 C CA . GLN A 1 161 ? -8.596 4.195 26.986 1.00 94.25 161 GLN A CA 1
ATOM 1202 C C . GLN A 1 161 ? -8.647 3.137 25.869 1.00 94.25 161 GLN A C 1
ATOM 1204 O O . GLN A 1 161 ? -7.916 3.249 24.889 1.00 94.25 161 GLN A O 1
ATOM 1209 N N . LEU A 1 162 ? -9.521 2.129 25.985 1.00 95.88 162 LEU A N 1
ATOM 1210 C CA . LEU A 1 162 ? -9.680 1.103 24.947 1.00 95.88 162 LEU A CA 1
ATOM 1211 C C . LEU A 1 162 ? -10.375 1.671 23.704 1.00 95.88 162 LEU A C 1
ATOM 1213 O O . LEU A 1 162 ? -10.037 1.296 22.581 1.00 95.88 162 LEU A O 1
ATOM 1217 N N . LEU A 1 163 ? -11.338 2.580 23.899 1.00 94.06 163 LEU A N 1
ATOM 1218 C CA . LEU A 1 163 ? -12.011 3.282 22.804 1.00 94.06 163 LEU A CA 1
ATOM 1219 C C . LEU A 1 163 ? -11.016 4.125 21.997 1.00 94.06 163 LEU A C 1
ATOM 1221 O O . LEU A 1 163 ? -11.042 4.060 20.766 1.00 94.06 163 LEU A O 1
ATOM 1225 N N . ASP A 1 164 ? -10.121 4.841 22.680 1.00 94.12 164 ASP A N 1
ATOM 1226 C CA . ASP A 1 164 ? -9.079 5.662 22.059 1.00 94.12 164 ASP A CA 1
ATOM 1227 C C . ASP A 1 164 ? -8.071 4.794 21.295 1.00 94.12 164 ASP A C 1
ATOM 1229 O O . ASP A 1 164 ? -7.817 5.037 20.115 1.00 94.12 164 ASP A O 1
ATOM 1233 N N . GLN A 1 165 ? -7.572 3.716 21.918 1.00 97.25 165 GLN A N 1
ATOM 1234 C CA . GLN A 1 165 ? -6.670 2.760 21.262 1.00 97.25 165 GLN A CA 1
ATOM 1235 C C . GLN A 1 165 ? -7.294 2.163 19.998 1.00 97.25 165 GLN A C 1
ATOM 1237 O O . GLN A 1 165 ? -6.648 2.111 18.951 1.00 97.25 165 GLN A O 1
ATOM 1242 N N . ARG A 1 166 ? -8.570 1.760 20.058 1.00 97.44 166 ARG A N 1
ATOM 1243 C CA . ARG A 1 166 ? -9.287 1.250 18.884 1.00 97.44 166 ARG A CA 1
ATOM 1244 C C . ARG A 1 166 ? -9.397 2.321 17.802 1.00 97.44 166 ARG A C 1
ATOM 1246 O O . ARG A 1 166 ? -9.215 2.008 16.629 1.00 97.44 166 ARG A O 1
ATOM 1253 N N . GLY A 1 167 ? -9.689 3.563 18.188 1.00 96.19 167 GLY A N 1
ATOM 1254 C CA . GLY A 1 167 ? -9.719 4.709 17.281 1.00 96.19 167 GLY A CA 1
ATOM 1255 C C . GLY A 1 167 ? -8.413 4.848 16.504 1.00 96.19 167 GLY A C 1
ATOM 1256 O O . GLY A 1 167 ? -8.445 4.836 15.276 1.00 96.19 167 GLY A O 1
ATOM 1257 N N . THR A 1 168 ? -7.277 4.852 17.207 1.00 96.88 168 THR A N 1
ATOM 1258 C CA . THR A 1 168 ? -5.942 4.924 16.597 1.00 96.88 168 THR A CA 1
ATOM 1259 C C . THR A 1 168 ? -5.665 3.763 15.645 1.00 96.88 168 THR A C 1
ATOM 1261 O O . THR A 1 168 ? -5.141 3.987 14.558 1.00 96.88 168 THR A O 1
ATOM 1264 N N . LEU A 1 169 ? -6.033 2.528 16.004 1.00 98.38 169 LEU A N 1
ATOM 1265 C CA . LEU A 1 169 ? -5.829 1.381 15.112 1.00 98.38 169 LEU A CA 1
ATOM 1266 C C . LEU A 1 169 ? -6.678 1.466 13.840 1.00 98.38 169 LEU A C 1
ATOM 1268 O O . LEU A 1 169 ? -6.214 1.076 12.772 1.00 98.38 169 LEU A O 1
ATOM 1272 N N . ILE A 1 170 ? -7.903 1.990 13.929 1.00 97.56 170 ILE A N 1
ATOM 1273 C CA . ILE A 1 170 ? -8.739 2.220 12.745 1.00 97.56 170 ILE A CA 1
ATOM 1274 C C . ILE A 1 170 ? -8.154 3.351 11.888 1.00 97.56 170 ILE A C 1
ATOM 1276 O O . ILE A 1 170 ? -8.169 3.258 10.662 1.00 97.56 170 ILE A O 1
ATOM 1280 N N . ASP A 1 171 ? -7.613 4.402 12.507 1.00 96.69 171 ASP A N 1
ATOM 1281 C CA . ASP A 1 171 ? -6.956 5.491 11.781 1.00 96.69 171 ASP A CA 1
ATOM 1282 C C . ASP A 1 171 ? -5.713 4.978 11.039 1.00 96.69 171 ASP A C 1
ATOM 1284 O O . ASP A 1 171 ? -5.533 5.283 9.861 1.00 96.69 171 ASP A O 1
ATOM 1288 N N . GLN A 1 172 ? -4.903 4.127 11.677 1.00 98.00 172 GLN A N 1
ATOM 1289 C CA . GLN A 1 172 ? -3.786 3.432 11.028 1.00 98.00 172 GLN A CA 1
ATOM 1290 C C . GLN A 1 172 ? -4.267 2.532 9.887 1.00 98.00 172 GLN A C 1
ATOM 1292 O O . GLN A 1 172 ? -3.716 2.589 8.794 1.00 98.00 172 GLN A O 1
ATOM 1297 N N . LEU A 1 173 ? -5.326 1.750 10.103 1.00 97.69 173 LEU A N 1
ATOM 1298 C CA . LEU A 1 173 ? -5.907 0.894 9.068 1.00 97.69 173 LEU A CA 1
ATOM 1299 C C . LEU A 1 173 ? -6.373 1.708 7.852 1.00 97.69 173 LEU A C 1
ATOM 1301 O O . LEU A 1 173 ? -6.159 1.278 6.721 1.00 97.69 173 LEU A O 1
ATOM 1305 N N . SER A 1 174 ? -6.926 2.906 8.075 1.00 96.81 174 SER A N 1
ATOM 1306 C CA . SER A 1 174 ? -7.375 3.796 6.997 1.00 96.81 174 SER A CA 1
ATOM 1307 C C . SER A 1 174 ? -6.248 4.277 6.073 1.00 96.81 174 SER A C 1
ATOM 1309 O O . SER A 1 174 ? -6.514 4.657 4.934 1.00 96.81 174 SER A O 1
ATOM 1311 N N . GLN A 1 175 ? -4.990 4.227 6.529 1.00 97.50 175 GLN A N 1
ATOM 1312 C CA . GLN A 1 175 ? -3.822 4.545 5.702 1.00 97.50 175 GLN A CA 1
ATOM 1313 C C . GLN A 1 175 ? -3.515 3.435 4.691 1.00 97.50 175 GLN A C 1
ATOM 1315 O O . GLN A 1 175 ? -3.021 3.735 3.608 1.00 97.50 175 GLN A O 1
ATOM 1320 N N . TYR A 1 176 ? -3.844 2.180 5.014 1.00 97.56 176 TYR A N 1
ATOM 1321 C CA . TYR A 1 176 ? -3.603 1.023 4.147 1.00 97.56 176 TYR A CA 1
ATOM 1322 C C . TYR A 1 176 ? -4.776 0.730 3.217 1.00 97.56 176 TYR A C 1
ATOM 1324 O O . TYR A 1 176 ? -4.561 0.327 2.079 1.00 97.56 176 TYR A O 1
ATOM 1332 N N . ILE A 1 177 ? -6.013 0.949 3.671 1.00 96.25 177 ILE A N 1
ATOM 1333 C CA . ILE A 1 177 ? -7.222 0.661 2.893 1.00 96.25 177 ILE A CA 1
ATOM 1334 C C . ILE A 1 177 ? -8.380 1.578 3.292 1.00 96.25 177 ILE A C 1
ATOM 1336 O O . ILE A 1 177 ? -8.468 2.018 4.437 1.00 96.25 177 ILE A O 1
ATOM 1340 N N . SER A 1 178 ? -9.299 1.867 2.368 1.00 95.56 178 SER A N 1
ATOM 1341 C CA . SER A 1 178 ? -10.537 2.572 2.709 1.00 95.56 178 SER A CA 1
ATOM 1342 C C . SER A 1 178 ? -11.418 1.723 3.624 1.00 95.56 178 SER A C 1
ATOM 1344 O O . SER A 1 178 ? -11.719 0.562 3.331 1.00 95.56 178 SER A O 1
ATOM 1346 N N . VAL A 1 179 ? -11.847 2.318 4.738 1.00 95.75 179 VAL A N 1
ATOM 1347 C CA . VAL A 1 179 ? -12.668 1.661 5.758 1.00 95.75 179 VAL A CA 1
ATOM 1348 C C . VAL A 1 179 ? -13.920 2.462 6.069 1.00 95.75 179 VAL A C 1
ATOM 1350 O O . VAL A 1 179 ? -13.890 3.691 6.145 1.00 95.75 179 VAL A O 1
ATOM 1353 N N . GLN A 1 180 ? -15.011 1.757 6.345 1.00 95.06 180 GLN A N 1
ATOM 1354 C CA . GLN A 1 180 ? -16.218 2.314 6.943 1.00 95.06 180 GLN A CA 1
ATOM 1355 C C . GLN A 1 180 ? -16.467 1.663 8.295 1.00 95.06 180 GLN A C 1
ATOM 1357 O O . GLN A 1 180 ? -16.377 0.444 8.431 1.00 95.06 180 GLN A O 1
ATOM 1362 N N . THR A 1 181 ? -16.796 2.471 9.301 1.00 94.94 181 THR A N 1
ATOM 1363 C CA . THR A 1 181 ? -17.056 1.965 10.652 1.00 94.94 181 THR A CA 1
ATOM 1364 C C . THR A 1 181 ? -18.509 2.111 11.059 1.00 94.94 181 THR A C 1
ATOM 1366 O O . THR A 1 181 ? -19.087 3.185 10.891 1.00 94.94 181 THR A O 1
ATOM 1369 N N . VAL A 1 182 ? -19.069 1.067 11.672 1.00 93.69 182 VAL A N 1
ATOM 1370 C CA . VAL A 1 182 ? -20.435 1.070 12.209 1.00 93.69 182 VAL A CA 1
ATOM 1371 C C . VAL A 1 182 ? -20.395 0.725 13.702 1.00 93.69 182 VAL A C 1
ATOM 1373 O O . VAL A 1 182 ? -20.040 -0.400 14.061 1.00 93.69 182 VAL A O 1
ATOM 1376 N N . PRO A 1 183 ? -20.719 1.671 14.603 1.00 92.19 183 PRO A N 1
ATOM 1377 C CA . PRO A 1 183 ? -20.753 1.403 16.035 1.00 92.19 183 PRO A CA 1
ATOM 1378 C C . PRO A 1 183 ? -21.946 0.514 16.408 1.00 92.19 183 PRO A C 1
ATOM 1380 O O . PRO A 1 183 ? -23.040 0.666 15.868 1.00 92.19 183 PRO A O 1
ATOM 1383 N N . GLN A 1 184 ? -21.740 -0.375 17.378 1.00 91.56 184 GLN A N 1
ATOM 1384 C CA . GLN A 1 184 ? -22.739 -1.319 17.877 1.00 91.56 184 GLN A CA 1
ATOM 1385 C C . GLN A 1 184 ? -23.220 -0.948 19.286 1.00 91.56 184 GLN A C 1
ATOM 1387 O O . GLN A 1 184 ? -22.523 -0.280 20.052 1.00 91.56 184 GLN A O 1
ATOM 1392 N N . ALA A 1 185 ? -24.412 -1.425 19.661 1.00 86.44 185 ALA A N 1
ATOM 1393 C CA . ALA A 1 185 ? -25.042 -1.110 20.950 1.00 86.44 185 ALA A CA 1
ATOM 1394 C C . ALA A 1 185 ? -24.231 -1.583 22.175 1.00 86.44 185 ALA A C 1
ATOM 1396 O O . ALA A 1 185 ? -24.315 -0.982 23.242 1.00 86.44 185 ALA A O 1
ATOM 1397 N N . ASN A 1 186 ? -23.419 -2.632 22.021 1.00 85.19 186 ASN A N 1
ATOM 1398 C CA . ASN A 1 186 ? -22.529 -3.162 23.061 1.00 85.19 186 ASN A CA 1
ATOM 1399 C C . ASN A 1 186 ? -21.179 -2.415 23.158 1.00 85.19 186 ASN A C 1
ATOM 1401 O O . ASN A 1 186 ? -20.265 -2.894 23.822 1.00 85.19 186 ASN A O 1
ATOM 1405 N N . GLY A 1 187 ? -21.018 -1.292 22.450 1.00 87.50 187 GLY A N 1
ATOM 1406 C CA . GLY A 1 187 ? -19.788 -0.498 22.426 1.00 87.50 187 GLY A CA 1
ATOM 1407 C C . GLY A 1 187 ? -18.728 -0.984 21.432 1.00 87.50 187 GLY A C 1
ATOM 1408 O O . GLY A 1 187 ? -17.757 -0.262 21.185 1.00 87.50 187 GLY A O 1
ATOM 1409 N N . SER A 1 188 ? -18.899 -2.159 20.816 1.00 92.94 188 SER A N 1
ATOM 1410 C CA . SER A 1 188 ? -18.024 -2.621 19.729 1.00 92.94 188 SER A CA 1
ATOM 1411 C C . SER A 1 188 ? -18.224 -1.798 18.446 1.00 92.94 188 SER A C 1
ATOM 1413 O O . SER A 1 188 ? -19.114 -0.950 18.349 1.00 92.94 188 SER A O 1
ATOM 1415 N N . THR A 1 189 ? -17.338 -1.961 17.468 1.00 94.75 189 THR A N 1
ATOM 1416 C CA . THR A 1 189 ? -17.430 -1.268 16.178 1.00 94.75 189 THR A CA 1
ATOM 1417 C C . THR A 1 189 ? -17.067 -2.228 15.067 1.00 94.75 189 THR A C 1
ATOM 1419 O O . THR A 1 189 ? -15.961 -2.768 15.061 1.00 94.75 189 THR A O 1
ATOM 1422 N N . ASP A 1 190 ? -17.991 -2.411 14.134 1.00 96.62 190 ASP A N 1
ATOM 1423 C CA . ASP A 1 190 ? -17.741 -3.183 12.929 1.00 96.62 190 ASP A CA 1
ATOM 1424 C C . ASP A 1 190 ? -16.962 -2.333 11.931 1.00 96.62 190 ASP A C 1
ATOM 1426 O O . ASP A 1 190 ? -17.174 -1.120 11.829 1.00 96.62 190 ASP A O 1
ATOM 1430 N N . VAL A 1 191 ? -16.062 -2.977 11.198 1.00 96.69 191 VAL A N 1
ATOM 1431 C CA . VAL A 1 191 ? -15.213 -2.347 10.189 1.00 96.69 191 VAL A CA 1
ATOM 1432 C C . VAL A 1 191 ? -15.435 -3.053 8.863 1.00 96.69 191 VAL A C 1
ATOM 1434 O O . VAL A 1 191 ? -15.251 -4.267 8.757 1.00 96.69 191 VAL A O 1
ATOM 1437 N N . TYR A 1 192 ? -15.806 -2.275 7.855 1.00 95.94 192 TYR A N 1
ATOM 1438 C CA . TYR A 1 192 ? -16.074 -2.724 6.497 1.00 95.94 192 TYR A CA 1
ATOM 1439 C C . TYR A 1 192 ? -15.046 -2.131 5.536 1.00 95.94 192 TYR A C 1
ATOM 1441 O O . TYR A 1 192 ? -14.611 -0.996 5.724 1.00 95.94 192 TYR A O 1
ATOM 1449 N N . ILE A 1 193 ? -14.687 -2.891 4.508 1.00 93.44 193 ILE A N 1
ATOM 1450 C CA . ILE A 1 193 ? -13.773 -2.495 3.433 1.00 93.44 193 ILE A CA 1
ATOM 1451 C C . ILE A 1 193 ? -14.452 -2.646 2.068 1.00 93.44 193 ILE A C 1
ATOM 1453 O O . ILE A 1 193 ? -15.423 -3.397 1.917 1.00 93.44 193 ILE A O 1
ATOM 1457 N N . GLY A 1 194 ? -13.932 -1.929 1.073 1.00 81.31 194 GLY A N 1
ATOM 1458 C CA . GLY A 1 194 ? -14.444 -1.946 -0.298 1.00 81.31 194 GLY A CA 1
ATOM 1459 C C . GLY A 1 194 ? -15.928 -1.589 -0.399 1.00 81.31 194 GLY A C 1
ATOM 1460 O O . GLY A 1 194 ? -16.380 -0.634 0.232 1.00 81.31 194 GLY A O 1
ATOM 1461 N N . SER A 1 195 ? -16.703 -2.365 -1.160 1.00 77.50 195 SER A N 1
ATOM 1462 C CA . SER A 1 195 ? -18.154 -2.176 -1.336 1.00 77.50 195 SER A CA 1
ATOM 1463 C C . SER A 1 195 ? -19.024 -2.653 -0.165 1.00 77.50 195 SER A C 1
ATOM 1465 O O . SER A 1 195 ? -20.250 -2.676 -0.282 1.00 77.50 195 SER A O 1
ATOM 1467 N N . GLY A 1 196 ? -18.424 -2.999 0.980 1.00 86.19 196 GLY A N 1
ATOM 1468 C CA . GLY A 1 196 ? -19.157 -3.402 2.186 1.00 86.19 196 GLY A CA 1
ATOM 1469 C C . GLY A 1 196 ? -18.780 -4.775 2.735 1.00 86.19 196 GLY A C 1
ATOM 1470 O O . GLY A 1 196 ? -19.546 -5.359 3.501 1.00 86.19 196 GLY A O 1
ATOM 1471 N N . GLN A 1 197 ? -17.610 -5.305 2.380 1.00 91.69 197 GLN A N 1
ATOM 1472 C CA . GLN A 1 197 ? -17.116 -6.544 2.966 1.00 91.69 197 GLN A CA 1
ATOM 1473 C C . GLN A 1 197 ? -16.733 -6.306 4.431 1.00 91.69 197 GLN A C 1
ATOM 1475 O O . GLN A 1 197 ? -15.894 -5.460 4.730 1.00 91.69 197 GLN A O 1
ATOM 1480 N N . ALA A 1 198 ? -17.312 -7.075 5.354 1.00 94.50 198 ALA A N 1
ATOM 1481 C CA . ALA A 1 198 ? -16.932 -7.010 6.761 1.00 94.50 198 ALA A CA 1
ATOM 1482 C C . ALA A 1 198 ? -15.509 -7.555 6.948 1.00 94.50 198 ALA A C 1
ATOM 1484 O O . ALA A 1 198 ? -15.243 -8.719 6.632 1.00 94.50 198 ALA A O 1
ATOM 1485 N N . LEU A 1 199 ? -14.616 -6.716 7.474 1.00 96.00 199 LEU A N 1
ATOM 1486 C CA . LEU A 1 199 ? -13.267 -7.092 7.893 1.00 96.00 199 LEU A CA 1
ATOM 1487 C C . LEU A 1 199 ? -13.229 -7.394 9.393 1.00 96.00 199 LEU A C 1
ATOM 1489 O O . LEU A 1 199 ? -12.606 -8.365 9.808 1.00 96.00 199 LEU A O 1
ATOM 1493 N N . VAL A 1 200 ? -13.923 -6.594 10.204 1.00 97.62 200 VAL A N 1
ATOM 1494 C CA . VAL A 1 200 ? -14.112 -6.850 11.636 1.00 97.62 200 VAL A CA 1
ATOM 1495 C C . VAL A 1 200 ? -15.599 -6.801 11.944 1.00 97.62 200 VAL A C 1
ATOM 1497 O O . VAL A 1 200 ? -16.256 -5.809 11.637 1.00 97.62 200 VAL A O 1
ATOM 1500 N N . SER A 1 201 ? -16.119 -7.856 12.565 1.00 96.38 201 SER A N 1
ATOM 1501 C CA . SER A 1 201 ? -17.490 -7.902 13.072 1.00 96.38 201 SER A CA 1
ATOM 1502 C C . SER A 1 201 ? -17.471 -8.272 14.549 1.00 96.38 201 SER A C 1
ATOM 1504 O O . SER A 1 201 ? -17.058 -9.372 14.927 1.00 96.38 201 SER A O 1
ATOM 1506 N N . GLY A 1 202 ? -17.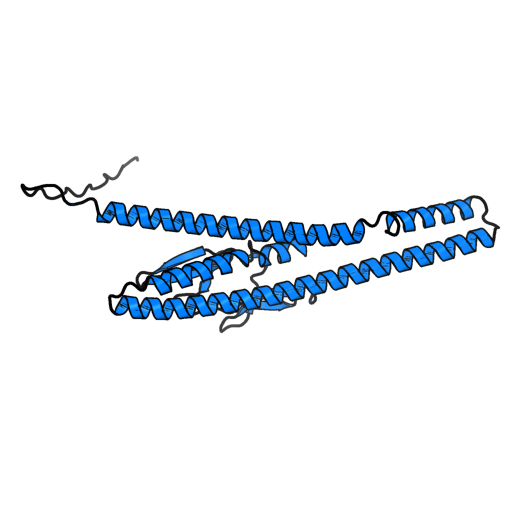854 -7.319 15.399 1.00 93.94 202 GLY A N 1
ATOM 1507 C CA . GLY A 1 202 ? -17.716 -7.426 16.845 1.00 93.94 202 GLY A CA 1
ATOM 1508 C C . GLY A 1 202 ? -16.299 -7.850 17.241 1.00 93.94 202 GLY A C 1
ATOM 1509 O O . GLY A 1 202 ? -15.328 -7.137 16.997 1.00 93.94 202 GLY A O 1
ATOM 1510 N N . GLY A 1 203 ? -16.186 -9.023 17.863 1.00 94.50 203 GLY A N 1
ATOM 1511 C CA . GLY A 1 203 ? -14.920 -9.591 18.326 1.00 94.50 203 GLY A CA 1
ATOM 1512 C C . GLY A 1 203 ? -14.195 -10.497 17.330 1.00 94.50 203 GLY A C 1
ATOM 1513 O O . GLY A 1 203 ? -13.289 -11.208 17.752 1.00 94.50 203 GLY A O 1
ATOM 1514 N N . VAL A 1 204 ? -14.598 -10.537 16.058 1.00 96.25 204 VAL A N 1
ATOM 1515 C CA . VAL A 1 204 ? -14.032 -11.445 15.047 1.00 96.25 204 VAL A CA 1
ATOM 1516 C C . VAL A 1 204 ? -13.439 -10.643 13.893 1.00 96.25 204 VAL A C 1
ATOM 1518 O O . VAL A 1 204 ? -14.121 -9.803 13.309 1.00 96.25 204 VAL A O 1
ATOM 1521 N N . ALA A 1 205 ? -12.182 -10.929 13.546 1.00 97.00 205 ALA A N 1
ATOM 1522 C CA . ALA A 1 205 ? -11.518 -10.399 12.359 1.00 97.00 205 ALA A CA 1
ATOM 1523 C C . ALA A 1 205 ? -11.491 -11.452 11.244 1.00 97.00 205 ALA A C 1
ATOM 1525 O O . ALA A 1 205 ? -11.148 -12.611 11.482 1.00 97.00 205 ALA A O 1
ATOM 1526 N N . GLN A 1 206 ? -11.835 -11.039 10.029 1.00 95.69 206 GLN A N 1
ATOM 1527 C CA . GLN A 1 206 ? -11.630 -11.825 8.819 1.00 95.69 206 GLN A CA 1
ATOM 1528 C C . GLN A 1 206 ? -10.189 -11.665 8.333 1.00 95.69 206 GLN A C 1
ATOM 1530 O O . GLN A 1 206 ? -9.551 -10.642 8.581 1.00 95.69 206 GLN A O 1
ATOM 1535 N N . GLN A 1 207 ? -9.680 -12.674 7.626 1.00 95.31 207 GLN A N 1
ATOM 1536 C CA . GLN A 1 207 ? -8.327 -12.643 7.075 1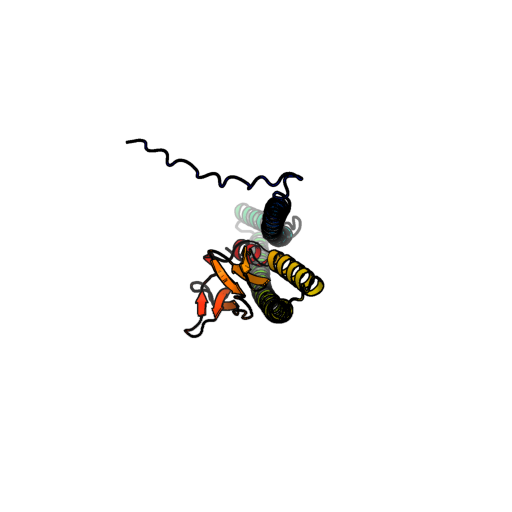.00 95.31 207 GLN A CA 1
ATOM 1537 C C . GLN A 1 207 ? -8.352 -12.347 5.582 1.00 95.31 207 GLN A C 1
ATOM 1539 O O . GLN A 1 207 ? -8.945 -13.091 4.801 1.00 95.31 207 GLN A O 1
ATOM 1544 N N . LEU A 1 208 ? -7.636 -11.305 5.185 1.00 95.81 208 LEU A N 1
ATOM 1545 C CA . LEU A 1 208 ? -7.244 -11.084 3.804 1.00 95.81 208 LEU A CA 1
ATOM 1546 C C . LEU A 1 208 ? -6.057 -11.977 3.436 1.00 95.81 208 LEU A C 1
ATOM 1548 O O . LEU A 1 208 ? -5.280 -12.415 4.288 1.00 95.81 208 LEU A O 1
ATOM 1552 N N . THR A 1 209 ? -5.916 -12.259 2.152 1.00 96.31 209 THR A N 1
ATOM 1553 C CA . THR A 1 209 ? -4.816 -13.037 1.590 1.00 96.31 209 THR A CA 1
ATOM 1554 C C . THR A 1 209 ? -4.509 -12.538 0.195 1.00 96.31 209 THR A C 1
ATOM 1556 O O . THR A 1 209 ? -5.399 -12.067 -0.506 1.00 96.31 209 THR A O 1
ATOM 1559 N N . THR A 1 210 ? -3.264 -12.683 -0.228 1.00 95.19 210 THR A N 1
ATOM 1560 C CA . THR A 1 210 ? -2.924 -12.587 -1.642 1.00 95.19 210 THR A CA 1
ATOM 1561 C C . THR A 1 210 ? -3.194 -13.930 -2.320 1.00 95.19 210 THR A C 1
ATOM 1563 O O . THR A 1 210 ? -3.068 -14.991 -1.697 1.00 95.19 210 THR A O 1
ATOM 1566 N N . ILE A 1 211 ? -3.629 -13.886 -3.575 1.00 94.31 211 ILE A N 1
ATOM 1567 C CA . ILE A 1 211 ? -3.811 -15.039 -4.462 1.00 94.31 211 ILE A CA 1
ATOM 1568 C C . ILE A 1 211 ? -3.196 -14.716 -5.828 1.00 94.31 211 ILE A C 1
ATOM 1570 O O . ILE A 1 211 ? -3.162 -13.547 -6.202 1.00 94.31 211 ILE A O 1
ATOM 1574 N N . PRO A 1 212 ? -2.709 -15.706 -6.593 1.00 92.19 212 PRO A N 1
ATOM 1575 C CA . PRO A 1 212 ? -2.250 -15.455 -7.955 1.00 92.19 212 PRO A CA 1
ATOM 1576 C C . PRO A 1 212 ? -3.368 -14.840 -8.804 1.00 92.19 212 PRO A C 1
ATOM 1578 O O . PRO A 1 212 ? -4.515 -15.291 -8.738 1.00 92.19 212 PRO A O 1
ATOM 1581 N N . GLY A 1 213 ? -3.028 -13.826 -9.595 1.00 87.25 213 GLY A N 1
ATOM 1582 C CA . GLY A 1 213 ? -3.963 -13.149 -10.480 1.00 87.25 213 GLY A CA 1
ATOM 1583 C C . GLY A 1 213 ? -4.524 -14.084 -11.545 1.00 87.25 213 GLY A C 1
ATOM 1584 O O . GLY A 1 213 ? -3.851 -14.995 -12.031 1.00 87.25 213 GLY A O 1
ATOM 1585 N N . SER A 1 214 ? -5.775 -13.839 -11.935 1.00 81.06 214 SER A N 1
ATOM 1586 C CA . SER A 1 214 ? -6.494 -14.724 -12.869 1.00 81.06 214 SER A CA 1
ATOM 1587 C C . SER A 1 214 ? -5.918 -14.707 -14.293 1.00 81.06 214 SER A C 1
ATOM 1589 O O . SER A 1 214 ? -6.054 -15.687 -15.022 1.00 81.06 214 SER A O 1
ATOM 1591 N N . TYR A 1 215 ? -5.279 -13.599 -14.687 1.00 81.25 215 TYR A N 1
ATOM 1592 C CA . TYR A 1 215 ? -4.692 -13.407 -16.021 1.00 81.25 215 TYR A CA 1
ATOM 1593 C C . TYR A 1 215 ? -3.165 -13.509 -16.022 1.00 81.25 215 TYR A C 1
ATOM 1595 O O . TYR A 1 215 ? -2.585 -14.009 -16.983 1.00 81.25 215 TYR A O 1
ATOM 1603 N N . ASN A 1 216 ? -2.519 -13.048 -14.948 1.00 84.50 216 ASN A N 1
ATOM 1604 C CA . ASN A 1 216 ? -1.079 -13.122 -14.770 1.00 84.50 216 ASN A CA 1
ATOM 1605 C C . ASN A 1 216 ? -0.759 -13.625 -13.349 1.00 84.50 216 ASN A C 1
ATOM 1607 O O . ASN A 1 216 ? -1.013 -12.895 -12.391 1.00 84.50 216 ASN A O 1
ATOM 1611 N N . PRO A 1 217 ? -0.159 -14.821 -13.190 1.00 85.50 217 PRO A N 1
ATOM 1612 C CA . PRO A 1 217 ? 0.174 -15.362 -11.876 1.00 85.50 217 PRO A CA 1
ATOM 1613 C C . PRO A 1 217 ? 1.215 -14.534 -11.113 1.00 85.50 217 PRO A C 1
ATOM 1615 O O . PRO A 1 217 ? 1.329 -14.691 -9.900 1.00 85.50 217 PRO A O 1
ATOM 1618 N N . THR A 1 218 ? 1.994 -13.689 -11.803 1.00 85.69 218 THR A N 1
ATOM 1619 C CA . THR A 1 218 ? 2.989 -12.816 -11.164 1.00 85.69 218 THR A CA 1
ATOM 1620 C C . THR A 1 218 ? 2.377 -11.547 -10.583 1.00 85.69 218 THR A C 1
ATOM 1622 O O . THR A 1 218 ? 3.066 -10.855 -9.848 1.00 85.69 218 THR A O 1
ATOM 1625 N N . GLN A 1 219 ? 1.121 -11.227 -10.907 1.00 90.00 219 GLN A N 1
ATOM 1626 C CA . GLN A 1 219 ? 0.373 -10.126 -10.302 1.00 90.00 219 GLN A CA 1
ATOM 1627 C C . GLN A 1 219 ? -0.579 -10.705 -9.259 1.00 90.00 219 GLN A C 1
ATOM 1629 O O . GLN A 1 219 ? -1.399 -11.561 -9.578 1.00 90.00 219 GLN A O 1
ATOM 1634 N N . LEU A 1 220 ? -0.465 -10.282 -8.005 1.00 92.69 220 LEU A N 1
ATOM 1635 C CA . LEU A 1 220 ? -1.232 -10.847 -6.901 1.00 92.69 220 LEU A CA 1
ATOM 1636 C C . LEU A 1 220 ? -2.582 -10.154 -6.757 1.00 92.69 220 LEU A C 1
ATOM 1638 O O . LEU A 1 220 ? -2.665 -8.959 -6.501 1.00 92.69 220 LEU A O 1
ATOM 1642 N N . ASP A 1 221 ? -3.661 -10.903 -6.844 1.00 93.12 221 ASP A N 1
ATOM 1643 C CA . ASP A 1 221 ? -4.978 -10.422 -6.456 1.00 93.12 221 ASP A CA 1
ATOM 1644 C C . ASP A 1 221 ? -5.137 -10.479 -4.929 1.00 93.12 221 ASP A C 1
ATOM 1646 O O . ASP A 1 221 ? -4.519 -11.292 -4.238 1.00 93.12 221 ASP A O 1
ATOM 1650 N N . VAL A 1 222 ? -5.986 -9.611 -4.383 1.00 93.62 222 VAL A N 1
ATOM 1651 C CA . VAL A 1 222 ? -6.345 -9.603 -2.962 1.00 93.62 222 VAL A CA 1
ATOM 1652 C C . VAL A 1 222 ? -7.675 -10.321 -2.793 1.00 93.62 222 VAL A C 1
ATOM 1654 O O . VAL A 1 222 ? -8.681 -9.974 -3.412 1.00 93.62 222 VAL A O 1
ATOM 1657 N N . GLY A 1 223 ? -7.692 -11.325 -1.926 1.00 93.94 223 GLY A N 1
ATOM 1658 C CA . GLY A 1 223 ? -8.885 -12.071 -1.563 1.00 93.94 223 GLY A CA 1
ATOM 1659 C C . GLY A 1 223 ? -9.153 -12.064 -0.065 1.00 93.94 223 GLY A C 1
ATOM 1660 O O . GLY A 1 223 ? -8.293 -11.727 0.746 1.00 93.94 223 GLY A O 1
ATOM 1661 N N . ILE A 1 224 ? -10.357 -12.482 0.308 1.00 93.62 224 ILE A N 1
ATOM 1662 C C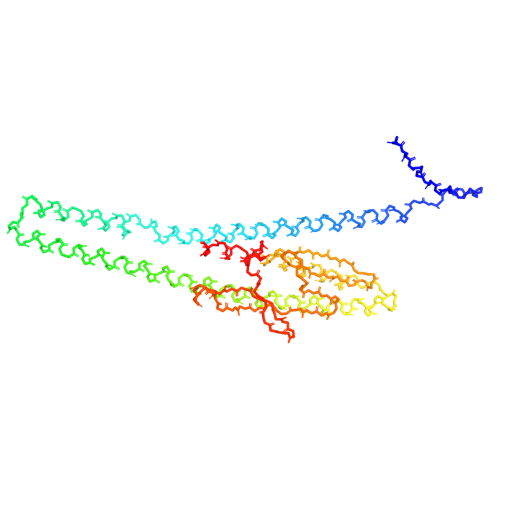A . ILE A 1 224 ? -10.750 -12.734 1.695 1.00 93.62 224 ILE A CA 1
ATOM 1663 C C . ILE A 1 224 ? -10.932 -14.231 1.922 1.00 93.62 224 ILE A C 1
ATOM 1665 O O . ILE A 1 224 ? -11.549 -14.924 1.110 1.00 93.62 224 ILE A O 1
ATOM 1669 N N . LYS A 1 225 ? -10.394 -14.739 3.030 1.00 92.56 225 LYS A N 1
ATOM 1670 C CA . LYS A 1 225 ? -10.595 -16.120 3.467 1.00 92.56 225 LYS A CA 1
ATOM 1671 C C . LYS A 1 225 ? -11.958 -16.254 4.141 1.00 92.56 225 LYS A C 1
ATOM 1673 O O . LYS A 1 225 ? -12.292 -15.494 5.043 1.00 92.56 225 LYS A O 1
ATOM 1678 N N . SER A 1 226 ? -12.709 -17.265 3.729 1.00 86.06 226 SER A N 1
ATOM 1679 C CA . SER A 1 226 ? -13.983 -17.689 4.305 1.00 86.06 226 SER A CA 1
ATOM 1680 C C . SER A 1 226 ? -13.946 -19.194 4.584 1.00 86.06 226 SER A C 1
ATOM 1682 O O . SER A 1 226 ? -13.080 -19.913 4.083 1.00 86.06 226 SER A O 1
ATOM 1684 N N . ALA A 1 227 ? -14.917 -19.697 5.349 1.00 80.25 227 ALA A N 1
ATOM 1685 C CA . ALA A 1 227 ? -15.088 -21.131 5.595 1.00 80.25 227 ALA A CA 1
ATOM 1686 C C . ALA A 1 227 ? -15.230 -21.950 4.293 1.00 80.25 227 ALA A C 1
ATOM 1688 O O . ALA A 1 227 ? -14.881 -23.125 4.266 1.00 80.25 227 ALA A O 1
ATOM 1689 N N . ASN A 1 228 ? -15.701 -21.314 3.213 1.00 82.00 228 ASN A N 1
ATOM 1690 C CA . ASN A 1 228 ? -15.952 -21.946 1.915 1.00 82.00 228 ASN A CA 1
ATOM 1691 C C . ASN A 1 228 ? -14.819 -21.741 0.887 1.00 82.00 228 ASN A C 1
ATOM 1693 O O . ASN A 1 228 ? -14.987 -22.120 -0.269 1.00 82.00 228 ASN A O 1
ATOM 1697 N N . GLY A 1 229 ? -13.691 -21.131 1.272 1.00 89.31 229 GLY A N 1
ATOM 1698 C CA . GLY A 1 229 ? -12.565 -20.847 0.373 1.00 89.31 229 GLY A CA 1
ATOM 1699 C C . GLY A 1 229 ? -12.161 -19.373 0.346 1.00 89.31 229 GLY A C 1
ATOM 1700 O O . GLY A 1 229 ? -12.417 -18.635 1.296 1.00 89.31 229 GLY A O 1
ATOM 1701 N N . VAL A 1 230 ? -11.499 -18.946 -0.733 1.00 92.19 230 VAL A N 1
ATOM 1702 C CA . VAL A 1 230 ? -11.042 -17.559 -0.918 1.00 92.19 230 VAL A CA 1
ATOM 1703 C C . VAL A 1 230 ? -11.892 -16.869 -1.978 1.00 92.19 230 VAL A C 1
ATOM 1705 O O . VAL A 1 230 ? -12.006 -17.368 -3.095 1.00 92.19 230 VAL A O 1
ATOM 1708 N N . THR A 1 231 ? -12.449 -15.708 -1.642 1.00 91.06 231 THR A N 1
ATOM 1709 C CA . THR A 1 231 ? -13.174 -14.852 -2.591 1.00 91.06 231 THR A CA 1
ATOM 1710 C C . THR A 1 231 ? -12.266 -13.712 -3.027 1.00 91.06 231 THR A C 1
ATOM 1712 O O . THR A 1 231 ? -11.717 -13.018 -2.174 1.00 91.06 231 THR A O 1
ATOM 1715 N N . ASN A 1 232 ? -12.107 -13.506 -4.336 1.00 91.50 232 ASN A N 1
ATOM 1716 C CA . ASN A 1 232 ? -11.348 -12.378 -4.881 1.00 91.50 232 ASN A CA 1
ATOM 1717 C C . ASN A 1 232 ? -12.117 -11.069 -4.645 1.00 91.50 232 ASN A C 1
ATOM 1719 O O . ASN A 1 232 ? -13.306 -10.987 -4.949 1.00 91.50 232 ASN A O 1
ATOM 1723 N N . LEU A 1 233 ? -11.435 -10.067 -4.098 1.00 91.12 233 LEU A N 1
ATOM 1724 C CA . LEU A 1 233 ? -11.980 -8.748 -3.791 1.00 91.12 233 LEU A CA 1
ATOM 1725 C C . LEU A 1 233 ? -11.165 -7.615 -4.420 1.00 91.12 233 LEU A C 1
ATOM 1727 O O . LEU A 1 233 ? -11.395 -6.457 -4.091 1.00 91.12 233 LEU A O 1
ATOM 1731 N N . THR A 1 234 ? -10.216 -7.916 -5.305 1.00 89.75 234 THR A N 1
ATOM 1732 C CA . THR A 1 234 ? -9.249 -6.938 -5.832 1.00 89.75 234 THR A CA 1
ATOM 1733 C C . THR A 1 234 ? -9.923 -5.696 -6.410 1.00 89.75 234 THR A C 1
ATOM 1735 O O . THR A 1 234 ? -9.513 -4.589 -6.089 1.00 89.75 234 THR A O 1
ATOM 1738 N N . GLY A 1 235 ? -11.002 -5.860 -7.186 1.00 86.94 235 GLY A N 1
ATOM 1739 C CA . GLY A 1 235 ? -11.752 -4.735 -7.766 1.00 86.94 235 GLY A CA 1
ATOM 1740 C C . GLY A 1 235 ? -12.510 -3.876 -6.747 1.00 86.94 235 GLY A C 1
ATOM 1741 O O . GLY A 1 235 ? -12.871 -2.742 -7.042 1.00 86.94 235 GLY A O 1
ATOM 1742 N N . GLU A 1 236 ? -12.721 -4.398 -5.541 1.00 87.94 236 GLU A N 1
ATOM 1743 C CA . GLU A 1 236 ? -13.385 -3.700 -4.441 1.00 87.94 236 GLU A CA 1
ATOM 1744 C C . GLU A 1 236 ? -12.374 -3.003 -3.516 1.00 87.94 236 GLU A C 1
ATOM 1746 O O . GLU A 1 236 ? -12.749 -2.140 -2.721 1.00 87.94 236 GLU A O 1
ATOM 1751 N N . MET A 1 237 ? -11.089 -3.364 -3.598 1.00 89.00 237 MET A N 1
ATOM 1752 C CA . MET A 1 237 ? -10.026 -2.749 -2.806 1.00 89.00 237 MET A CA 1
ATOM 1753 C C . MET A 1 237 ? -9.728 -1.354 -3.359 1.00 89.00 237 MET A C 1
ATOM 1755 O O . MET A 1 237 ? -9.166 -1.196 -4.438 1.00 89.00 237 MET A O 1
ATOM 1759 N N . SER A 1 238 ? -10.106 -0.325 -2.604 1.00 89.25 238 SER A N 1
ATOM 1760 C CA . SER A 1 238 ? -9.889 1.074 -2.972 1.00 89.25 238 SER A CA 1
ATOM 1761 C C . SER A 1 238 ? -9.376 1.885 -1.789 1.00 89.25 238 SER A C 1
ATOM 1763 O O . SER A 1 238 ? -9.597 1.536 -0.625 1.00 89.25 238 SER A O 1
ATOM 1765 N N . GLY A 1 239 ? -8.695 2.989 -2.104 1.00 92.25 239 GLY A N 1
ATOM 1766 C CA . GLY A 1 239 ? -8.073 3.855 -1.111 1.00 92.25 239 GLY A CA 1
ATOM 1767 C C . GLY A 1 239 ? -6.907 3.195 -0.374 1.00 92.25 239 GLY A C 1
ATOM 1768 O O . GLY A 1 239 ? -6.645 1.998 -0.491 1.00 92.25 239 GLY A O 1
ATOM 1769 N N . GLY A 1 240 ? -6.198 4.012 0.392 1.00 95.69 240 GLY A N 1
ATOM 1770 C CA . GLY A 1 240 ? -5.017 3.623 1.139 1.00 95.69 240 GLY A CA 1
ATOM 1771 C C . GLY A 1 240 ? -3.840 3.245 0.246 1.00 95.69 240 GLY A C 1
ATOM 1772 O O . GLY A 1 240 ? -3.915 3.293 -0.985 1.00 95.69 240 GLY A O 1
ATOM 1773 N N . GLU A 1 241 ? -2.740 2.872 0.886 1.00 96.69 241 GLU A N 1
ATOM 1774 C CA . GLU A 1 241 ? -1.534 2.401 0.211 1.00 96.69 241 GLU A CA 1
ATOM 1775 C C . GLU A 1 241 ? -1.824 1.200 -0.697 1.00 96.69 241 GLU A C 1
ATOM 1777 O O . GLU A 1 241 ? -1.468 1.241 -1.875 1.00 96.69 241 GLU A O 1
ATOM 1782 N N . LEU A 1 242 ? -2.593 0.214 -0.218 1.00 95.50 242 LEU A N 1
ATOM 1783 C CA . LEU A 1 242 ? -2.939 -0.980 -0.988 1.00 95.50 242 LEU A CA 1
ATOM 1784 C C . LEU A 1 242 ? -3.690 -0.626 -2.278 1.00 95.50 242 LEU A C 1
ATOM 1786 O O . LEU A 1 242 ? -3.328 -1.101 -3.352 1.00 95.50 242 LEU A O 1
ATOM 1790 N N . GLY A 1 243 ? -4.707 0.240 -2.205 1.00 93.94 243 GLY A N 1
ATOM 1791 C CA . GLY A 1 243 ? -5.435 0.692 -3.394 1.00 93.94 243 GLY A CA 1
ATOM 1792 C C . GLY A 1 243 ? -4.550 1.487 -4.362 1.00 93.94 243 GLY A C 1
ATOM 1793 O O . GLY A 1 243 ? -4.696 1.365 -5.579 1.00 93.94 243 GLY A O 1
ATOM 1794 N N . GLY A 1 244 ? -3.597 2.266 -3.834 1.00 94.50 244 GLY A N 1
ATOM 1795 C CA . GLY A 1 244 ? -2.585 2.964 -4.632 1.00 94.50 244 GLY A CA 1
ATOM 1796 C C . GLY A 1 244 ? -1.648 2.007 -5.373 1.00 94.50 244 GLY A C 1
ATOM 1797 O O . GLY A 1 244 ? -1.422 2.190 -6.566 1.00 94.50 244 GLY A O 1
ATOM 1798 N N . LEU A 1 245 ? -1.158 0.957 -4.707 1.00 94.69 245 LEU A N 1
ATOM 1799 C CA . LEU A 1 245 ? -0.309 -0.075 -5.317 1.00 94.69 245 LEU A CA 1
ATOM 1800 C C . LEU A 1 245 ? -1.056 -0.868 -6.392 1.00 94.69 245 LEU A C 1
ATOM 1802 O O . LEU A 1 245 ? -0.525 -1.074 -7.482 1.00 94.69 245 LEU A O 1
ATOM 1806 N N . LEU A 1 246 ? -2.302 -1.265 -6.113 1.00 92.50 246 LEU A N 1
ATOM 1807 C CA . LEU A 1 246 ? -3.152 -1.973 -7.074 1.00 92.50 246 LEU A CA 1
ATOM 1808 C C . LEU A 1 246 ? -3.439 -1.130 -8.325 1.00 92.50 246 LEU A C 1
ATOM 1810 O O . LEU A 1 246 ? -3.519 -1.689 -9.415 1.00 92.50 246 LEU A O 1
ATOM 1814 N N . SER A 1 247 ? -3.544 0.193 -8.172 1.00 91.00 247 SER A N 1
ATOM 1815 C CA . SER A 1 247 ? -3.713 1.130 -9.292 1.00 91.00 247 SER A CA 1
ATOM 1816 C C . SER A 1 247 ? -2.401 1.414 -10.031 1.00 91.00 247 SER A C 1
ATOM 1818 O O . SER A 1 247 ? -2.409 1.637 -11.233 1.00 91.00 247 SER A O 1
ATOM 1820 N N . ALA A 1 248 ? -1.261 1.422 -9.334 1.00 88.69 248 ALA A N 1
ATOM 1821 C CA . ALA A 1 248 ? 0.046 1.688 -9.942 1.00 88.69 248 ALA A CA 1
ATOM 1822 C C . ALA A 1 248 ? 0.510 0.564 -10.881 1.00 88.69 248 ALA A C 1
ATOM 1824 O O . ALA A 1 248 ? 1.306 0.807 -11.785 1.00 88.69 248 ALA A O 1
ATOM 1825 N N . ARG A 1 249 ? 0.031 -0.665 -10.659 1.00 82.69 249 ARG A N 1
ATOM 1826 C CA . ARG A 1 249 ? 0.364 -1.831 -11.490 1.00 82.69 249 ARG A CA 1
ATOM 1827 C C . ARG A 1 249 ? -0.602 -2.088 -12.654 1.00 82.69 249 ARG A C 1
ATOM 1829 O O . ARG A 1 249 ? -0.291 -2.946 -13.479 1.00 82.69 249 ARG A O 1
ATOM 1836 N N . SER A 1 250 ? -1.789 -1.468 -12.642 1.00 72.31 250 SER A N 1
ATOM 1837 C CA . SER A 1 250 ? -2.880 -1.708 -13.605 1.00 72.31 250 SER A CA 1
ATOM 1838 C C . SER A 1 250 ? -2.716 -0.875 -14.865 1.00 72.31 250 SER A C 1
ATOM 1840 O O . SER A 1 250 ? -2.891 -1.445 -15.963 1.00 72.31 250 SER A O 1
#

Organism: NCBI:txid410659

InterPro domains:
  IPR002371 Flagellar hook-associated protein 1 [PR01005] (15-37)
  IPR002371 Flagellar hook-associated protein 1 [PR01005] (89-109)
  IPR002371 Flagellar hook-associated protein 1 [PR01005] (122-146)
  IPR002371 Flagellar hook-associated protein 1 [PTHR30033] (11-249)
  IPR002371 Flagellar hook-associated protein 1 [TIGR02492] (13-249)
  IPR053927 Flagellar hook-associated protein FlgK, helical domain [PF22638] (59-249)

Foldseek 3Di:
DDDDDDDDDDDDDDDPPDDDDDVVVVVVVVVVVVLVVLLVVLQVLQQCLLVVLLVVLVVVVCVLQVPPPLHLVVLVVQLVVLVVQCVVPVPDPVSVVSNVVSVVSNVVRVVVSVVVVLVSLLVLQVVLQVLLVLLQVLLLLLLQLLVVQLVCVVVVHHPVVSVVVSSVSSSVSSQSFNWDWDADPSRRIWIAGFPGHTQHDRNDGWHKHWAQDPVGRSHTFIWTDDPVGTDTCRVRTDGHSSNSSSVSND